Protein AF-A0A6A5FCB7-F1 (afdb_monomer)

Nearest PDB structures (foldseek):
  6nkn-assembly1_Q  TM=9.509E-01  e=7.407E-11  Bos taurus
  7xma-assembly2_Q  TM=9.478E-01  e=3.604E-10  Bos taurus
  7xmb-assembly2_Q  TM=9.501E-01  e=4.135E-10  Bos taurus
  8h8r-assembly1_Q  TM=9.498E-01  e=5.833E-10  Bos taurus
  8h8s-assembly1_Q  TM=9.496E-01  e=9.441E-10  Bos taurus

Secondary structure (DSSP, 8-state):
-------------TT----PPP-PPPP-------------PPP-----------------------------------------GGGSPPP---SS-SS-SS-S--S--HHHHHHHHHHTS-GGGS-HHHHHHHHHHH-SS-HHHHHPPPSHHHHHHHHHHHHHHHHHHHHHHHHHH-

Organism: Perca fluviatilis (NCBI:txid8168)

Sequence (178 aa):
MPSNTMITGGAVNQNGNIVKRDFTACNVDLRISGHSHTSFQTIGGREQGRDSRMLATRALRLVGKRAISTSVCVRGGHGVAKVEDYTLPAYFDRRENPLPDISYVQNLSPEQASLKEKEKGSWAALSDEEKIALYRISFKQSFAEMTQGSSEWKSVVGGMFFLIGFTGLVVLWQRKYV

Radius of gyration: 36.28 Å; Cα contacts (8 Å, |Δi|>4): 42; chains: 1; bounding box: 82×53×104 Å

InterPro domains:
  IPR004203 Cytochrome c oxidase subunit IV family [PF02936] (84-178)
  IPR004203 Cytochrome c oxidase subunit IV family [PTHR10707] (47-178)
  IPR004203 Cytochrome c oxidase subunit IV family [cd00922] (79-178)
  IPR013288 Cytochrome c oxidase subunit IV [PR01873] (92-105)
  IPR013288 Cytochrome c oxidase subunit IV [PR01873] (136-154)
  IPR036639 Cytochrome c oxidase subunit IV superfamily [G3DSA:1.10.442.10] (77-178)
  IPR036639 Cytochrome c oxidase subunit IV superfamily [SSF81406] (80-178)

Structure (mmCIF, N/CA/C/O backbone):
data_AF-A0A6A5FCB7-F1
#
_entry.id   AF-A0A6A5FCB7-F1
#
loop_
_atom_site.group_PDB
_atom_site.id
_atom_site.type_symbol
_atom_site.label_atom_id
_atom_site.label_alt_id
_atom_site.label_comp_id
_atom_site.label_asym_id
_atom_site.label_entity_id
_atom_site.label_seq_id
_atom_site.pdbx_PDB_ins_code
_atom_site.Cartn_x
_atom_site.Cartn_y
_atom_site.Cartn_z
_atom_site.occupancy
_atom_site.B_iso_or_equiv
_atom_site.auth_seq_id
_atom_site.auth_comp_id
_atom_site.auth_asym_id
_atom_site.auth_atom_id
_atom_site.pdbx_PDB_model_num
ATOM 1 N N . MET A 1 1 ? -43.514 -29.518 16.515 1.00 37.44 1 MET A N 1
ATOM 2 C CA . MET A 1 1 ? -42.352 -30.025 15.750 1.00 37.44 1 MET A CA 1
ATOM 3 C C . MET A 1 1 ? -42.844 -30.539 14.406 1.00 37.44 1 MET A C 1
ATOM 5 O O . MET A 1 1 ? -43.885 -31.186 14.442 1.00 37.44 1 MET A O 1
ATOM 9 N N . PRO A 1 2 ? -42.096 -30.412 13.293 1.00 58.16 2 PRO A N 1
ATOM 10 C CA . PRO A 1 2 ? -41.219 -29.334 12.782 1.00 58.16 2 PRO A CA 1
ATOM 11 C C . PRO A 1 2 ? -41.863 -28.724 11.484 1.00 58.16 2 PRO A C 1
ATOM 13 O O . PRO A 1 2 ? -43.005 -29.056 11.198 1.00 58.16 2 PRO A O 1
ATOM 16 N N . SER A 1 3 ? -41.354 -27.772 10.688 1.00 37.84 3 SER A N 1
ATOM 17 C CA . SER A 1 3 ? -39.999 -27.426 10.238 1.00 37.84 3 SER A CA 1
ATOM 18 C C . SER A 1 3 ? -39.903 -25.950 9.816 1.00 37.84 3 SER A C 1
ATOM 20 O O . SER A 1 3 ? -40.828 -25.398 9.226 1.00 37.84 3 SER A O 1
ATOM 22 N N . ASN A 1 4 ? -38.740 -25.347 10.073 1.00 46.03 4 ASN A N 1
ATOM 23 C CA . ASN A 1 4 ? -38.313 -24.042 9.564 1.00 46.03 4 ASN A CA 1
ATOM 24 C C . ASN A 1 4 ? -37.938 -24.108 8.075 1.00 46.03 4 ASN A C 1
ATOM 26 O O . ASN A 1 4 ? -37.316 -25.077 7.638 1.00 46.03 4 ASN A O 1
ATOM 30 N N . THR A 1 5 ? -38.150 -23.017 7.336 1.00 47.88 5 THR A N 1
ATOM 31 C CA . THR A 1 5 ? -37.249 -22.636 6.237 1.00 47.88 5 THR A CA 1
ATOM 32 C C . THR A 1 5 ? -37.115 -21.114 6.177 1.00 47.88 5 THR A C 1
ATOM 34 O O . THR A 1 5 ? -38.072 -20.377 5.971 1.00 47.88 5 THR A O 1
ATOM 37 N N . MET A 1 6 ? -35.887 -20.682 6.439 1.00 40.78 6 MET A N 1
ATOM 38 C CA . MET A 1 6 ? -35.311 -19.348 6.309 1.00 40.78 6 MET A CA 1
ATOM 39 C C . MET A 1 6 ? -35.177 -18.992 4.824 1.00 40.78 6 MET A C 1
ATOM 41 O O . MET A 1 6 ? -34.566 -19.793 4.131 1.00 40.78 6 MET A O 1
ATOM 45 N N . ILE A 1 7 ? -35.640 -17.815 4.369 1.00 45.12 7 ILE A N 1
ATOM 46 C CA . ILE A 1 7 ? -34.949 -17.003 3.344 1.00 45.12 7 ILE A CA 1
ATOM 47 C C . ILE A 1 7 ? -35.113 -15.509 3.664 1.00 45.12 7 ILE A C 1
ATOM 49 O O . ILE A 1 7 ? -36.195 -14.993 3.929 1.00 45.12 7 ILE A O 1
ATOM 53 N N . THR A 1 8 ? -33.947 -14.880 3.676 1.00 45.03 8 THR A N 1
ATOM 54 C CA . THR A 1 8 ? -33.548 -13.503 3.938 1.00 45.03 8 THR A CA 1
ATOM 55 C C . THR A 1 8 ? -34.187 -12.473 3.008 1.00 45.03 8 THR A C 1
ATOM 57 O O . THR A 1 8 ? -34.394 -12.702 1.819 1.00 45.03 8 THR A O 1
ATOM 60 N N . GLY A 1 9 ? -34.466 -11.301 3.581 1.00 43.44 9 GLY A N 1
ATOM 61 C CA . GLY A 1 9 ? -35.078 -10.169 2.902 1.00 43.44 9 GLY A CA 1
ATOM 62 C C . GLY A 1 9 ? -34.147 -9.427 1.942 1.00 43.44 9 GLY A C 1
ATOM 63 O O . GLY A 1 9 ? -32.980 -9.172 2.234 1.00 43.44 9 GLY A O 1
ATOM 64 N N . GLY A 1 10 ? -34.735 -8.995 0.831 1.00 40.06 10 GLY A N 1
ATOM 65 C CA . GLY A 1 10 ? -34.292 -7.868 0.022 1.00 40.06 10 GLY A CA 1
ATOM 66 C C . GLY A 1 10 ? -35.538 -7.110 -0.431 1.00 40.06 10 GLY A C 1
ATOM 67 O O . GLY A 1 10 ? -36.398 -7.682 -1.096 1.00 40.06 10 GLY A O 1
ATOM 68 N N . ALA A 1 11 ? -35.680 -5.846 -0.029 1.00 42.06 11 ALA A N 1
ATOM 69 C CA . ALA A 1 11 ? -36.780 -5.001 -0.482 1.00 42.06 11 ALA A CA 1
ATOM 70 C C . ALA A 1 11 ? -36.547 -4.615 -1.954 1.00 42.06 11 ALA A C 1
ATOM 72 O O . ALA A 1 11 ? -35.667 -3.813 -2.264 1.00 42.06 11 ALA A O 1
ATOM 73 N N . VAL A 1 12 ? -37.326 -5.216 -2.853 1.00 47.81 12 VAL A N 1
ATOM 74 C CA . VAL A 1 12 ? -37.389 -4.902 -4.287 1.00 47.81 12 VAL A CA 1
ATOM 75 C C . VAL A 1 12 ? -38.569 -3.957 -4.527 1.00 47.81 12 VAL A C 1
ATOM 77 O O . VAL A 1 12 ? -39.681 -4.223 -4.079 1.00 47.81 12 VAL A O 1
ATOM 80 N N . ASN A 1 13 ? -38.338 -2.844 -5.229 1.00 55.78 13 ASN A N 1
ATOM 81 C CA . ASN A 1 13 ? -39.415 -1.983 -5.733 1.00 55.78 13 ASN A CA 1
ATOM 82 C C . ASN A 1 13 ? -40.050 -2.633 -6.985 1.00 55.78 13 ASN A C 1
ATOM 84 O O . ASN A 1 13 ? -39.357 -3.298 -7.753 1.00 55.78 13 ASN A O 1
ATOM 88 N N . GLN A 1 14 ? -41.349 -2.408 -7.205 1.00 52.41 14 GLN A N 1
ATOM 89 C CA . GLN A 1 14 ? -42.256 -3.066 -8.161 1.00 52.41 14 GLN A CA 1
ATOM 90 C C . GLN A 1 14 ? -41.843 -3.011 -9.650 1.00 52.41 14 GLN A C 1
ATOM 92 O O . GLN A 1 14 ? -42.499 -3.632 -10.475 1.00 52.41 14 GLN A O 1
ATOM 97 N N . ASN A 1 15 ? -40.741 -2.338 -9.998 1.00 53.59 15 ASN A N 1
ATOM 98 C CA . ASN A 1 15 ? -40.199 -2.255 -11.361 1.00 53.59 15 ASN A CA 1
ATOM 99 C C . ASN A 1 15 ? -38.813 -2.920 -11.527 1.00 53.59 15 ASN A C 1
ATOM 101 O O . ASN A 1 15 ? -38.123 -2.655 -12.506 1.00 53.59 15 ASN A O 1
ATOM 105 N N . GLY A 1 16 ? -38.372 -3.761 -10.583 1.00 53.91 16 GLY A N 1
ATOM 106 C CA . GLY A 1 16 ? -37.234 -4.676 -10.783 1.00 53.91 16 GLY A CA 1
ATOM 107 C C . GLY A 1 16 ? -35.829 -4.056 -10.846 1.00 53.91 16 GLY A C 1
ATOM 108 O O . GLY A 1 16 ? -34.874 -4.770 -11.138 1.00 53.91 16 GLY A O 1
ATOM 109 N N . ASN A 1 17 ? -35.662 -2.766 -10.538 1.00 40.41 17 ASN A N 1
ATOM 110 C CA . ASN A 1 17 ? -34.359 -2.094 -10.608 1.00 40.41 17 ASN A CA 1
ATOM 111 C C . ASN A 1 17 ? -33.683 -1.962 -9.233 1.00 40.41 17 ASN A C 1
ATOM 113 O O . ASN A 1 17 ? -34.279 -1.481 -8.267 1.00 40.41 17 ASN A O 1
ATOM 117 N N . ILE A 1 18 ? -32.409 -2.364 -9.168 1.00 49.03 18 ILE A N 1
ATOM 118 C CA . ILE A 1 18 ? -31.540 -2.270 -7.988 1.00 49.03 18 ILE A CA 1
ATOM 119 C C . ILE A 1 18 ? -31.089 -0.815 -7.810 1.00 49.03 18 ILE A C 1
ATOM 121 O O . ILE A 1 18 ? -30.401 -0.257 -8.664 1.00 49.03 18 ILE A O 1
ATOM 125 N N . VAL A 1 19 ? -31.447 -0.201 -6.682 1.00 45.38 19 VAL A N 1
ATOM 126 C CA . VAL A 1 19 ? -31.020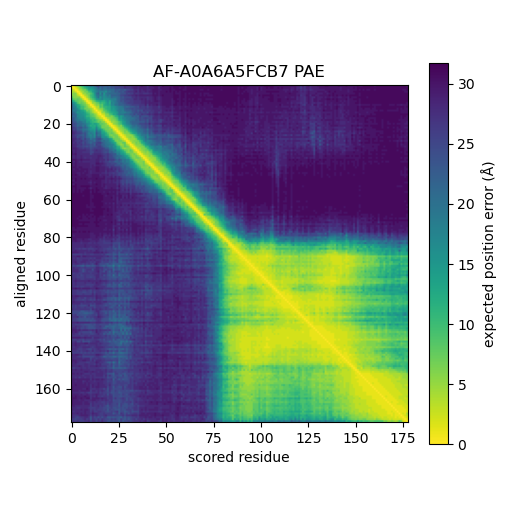 1.159 -6.325 1.00 45.38 19 VAL A CA 1
ATOM 127 C C . VAL A 1 19 ? -29.586 1.107 -5.780 1.00 45.38 19 VAL A C 1
ATOM 129 O O . VAL A 1 19 ? -29.368 0.774 -4.615 1.00 45.38 19 VAL A O 1
ATOM 132 N N . LYS A 1 20 ? -28.595 1.427 -6.622 1.00 39.41 20 LYS A N 1
ATOM 133 C CA . LYS A 1 20 ? -27.223 1.741 -6.185 1.00 39.41 20 LYS A CA 1
ATOM 134 C C . LYS A 1 20 ? -27.243 3.094 -5.470 1.00 39.41 20 LYS A C 1
ATOM 136 O O . LYS A 1 20 ? -27.665 4.083 -6.058 1.00 39.41 20 LYS A O 1
ATOM 141 N N . ARG A 1 21 ? -26.803 3.141 -4.210 1.00 42.91 21 ARG A N 1
ATOM 142 C CA . ARG A 1 21 ? -26.522 4.404 -3.513 1.00 42.91 21 ARG A CA 1
ATOM 143 C C . ARG A 1 21 ? -25.061 4.769 -3.750 1.00 42.91 21 ARG A C 1
ATOM 145 O O . ARG A 1 21 ? -24.178 4.009 -3.357 1.00 42.91 21 ARG A O 1
ATOM 152 N N . ASP A 1 22 ? -24.835 5.908 -4.393 1.00 36.50 22 ASP A N 1
ATOM 153 C CA . ASP A 1 22 ? -23.526 6.543 -4.508 1.00 36.50 22 ASP A CA 1
ATOM 154 C C . ASP A 1 22 ? -23.078 7.061 -3.136 1.00 36.50 22 ASP A C 1
ATOM 156 O O . ASP A 1 22 ? -23.784 7.832 -2.485 1.00 36.50 22 ASP A O 1
ATOM 160 N N . PHE A 1 23 ? -21.907 6.610 -2.685 1.00 36.94 23 PHE A N 1
ATOM 161 C CA . PHE A 1 23 ? -21.266 7.072 -1.457 1.00 36.94 23 PHE A CA 1
ATOM 162 C C . PHE A 1 23 ? -20.105 7.989 -1.848 1.00 36.94 23 PHE A C 1
ATOM 164 O O . PHE A 1 23 ? -19.011 7.539 -2.189 1.00 36.94 23 PHE A O 1
ATOM 171 N N . THR A 1 24 ? -20.384 9.290 -1.873 1.00 37.19 24 THR A N 1
ATOM 172 C CA . THR A 1 24 ? -19.405 10.352 -2.112 1.00 37.19 24 THR A CA 1
ATOM 173 C C . THR A 1 24 ? -18.385 10.391 -0.974 1.00 37.19 24 THR A C 1
ATOM 175 O O . THR A 1 24 ? -18.741 10.436 0.201 1.00 37.19 24 THR A O 1
ATOM 178 N N . ALA A 1 25 ? -17.107 10.361 -1.346 1.00 36.62 25 ALA A N 1
ATOM 179 C CA . ALA A 1 25 ? -15.951 10.347 -0.464 1.00 36.62 25 ALA A CA 1
ATOM 180 C C . ALA A 1 25 ? -15.756 11.673 0.296 1.00 36.62 25 ALA A C 1
ATOM 182 O O . ALA A 1 25 ? -15.691 12.736 -0.320 1.00 36.62 25 ALA A O 1
ATOM 183 N N . CYS A 1 26 ? -15.549 11.599 1.614 1.00 33.31 26 CYS A N 1
ATOM 184 C CA . CYS A 1 26 ? -14.901 12.659 2.389 1.00 33.31 26 CYS A CA 1
ATOM 185 C C . CYS A 1 26 ? -13.433 12.280 2.613 1.00 33.31 26 CYS A C 1
ATOM 187 O O . CYS A 1 26 ? -13.116 11.268 3.234 1.00 33.31 26 CYS A O 1
ATOM 189 N N . ASN A 1 27 ? -12.550 13.100 2.053 1.00 37.16 27 ASN A N 1
ATOM 190 C CA . ASN A 1 27 ? -11.101 13.016 2.149 1.00 37.16 27 ASN A CA 1
ATOM 191 C C . ASN A 1 27 ? -10.664 13.941 3.295 1.00 37.16 27 ASN A C 1
ATOM 193 O O . ASN A 1 27 ? -10.953 15.136 3.235 1.00 37.16 27 ASN A O 1
ATOM 197 N N . VAL A 1 28 ? -10.023 13.410 4.340 1.00 42.69 28 VAL A N 1
ATOM 198 C CA . VAL A 1 28 ? -9.403 14.226 5.395 1.00 42.69 28 VAL A CA 1
ATOM 199 C C . VAL A 1 28 ? -8.006 13.687 5.683 1.00 42.69 28 VAL A C 1
ATOM 201 O O . VAL A 1 28 ? -7.819 12.638 6.296 1.00 42.69 28 VAL A O 1
ATOM 204 N N . ASP A 1 29 ? -7.044 14.445 5.174 1.00 36.22 29 ASP A N 1
ATOM 205 C CA . ASP A 1 29 ? -5.611 14.412 5.433 1.00 36.22 29 ASP A CA 1
ATOM 206 C C . ASP A 1 29 ? -5.351 14.921 6.862 1.00 36.22 29 ASP A C 1
ATOM 208 O O . ASP A 1 29 ? -5.805 16.019 7.194 1.00 36.22 29 ASP A O 1
ATOM 212 N N . LEU A 1 30 ? -4.645 14.169 7.721 1.00 36.75 30 LEU A N 1
ATOM 213 C CA . LEU A 1 30 ? -3.980 14.799 8.868 1.00 36.75 30 LEU A CA 1
ATOM 214 C C . LEU A 1 30 ? -2.761 14.032 9.404 1.00 36.75 30 LEU A C 1
ATOM 216 O O . LEU A 1 30 ? -2.803 12.871 9.803 1.00 36.75 30 LEU A O 1
ATOM 220 N N . ARG A 1 31 ? -1.670 14.791 9.428 1.00 39.75 31 ARG A N 1
ATOM 221 C CA . ARG A 1 31 ? -0.279 14.518 9.788 1.00 39.75 31 ARG A CA 1
ATOM 222 C C . ARG A 1 31 ? 0.021 15.069 11.185 1.00 39.75 31 ARG A C 1
ATOM 224 O O . ARG A 1 31 ? -0.000 16.283 11.311 1.00 39.75 31 ARG A O 1
ATOM 231 N N . ILE A 1 32 ? 0.394 14.248 12.176 1.00 35.62 32 ILE A N 1
ATOM 232 C CA . ILE A 1 32 ? 1.001 14.655 13.478 1.00 35.62 32 ILE A CA 1
ATOM 233 C C . ILE A 1 32 ? 1.790 13.423 13.996 1.00 35.62 32 ILE A C 1
ATOM 235 O O . ILE A 1 32 ? 1.214 12.345 14.020 1.00 35.62 32 ILE A O 1
ATOM 239 N N . SER A 1 33 ? 3.102 13.350 14.285 1.00 30.89 33 SER A N 1
ATOM 240 C CA . SER A 1 33 ? 4.155 14.194 14.894 1.00 30.89 33 SER A CA 1
ATOM 241 C C . SER A 1 33 ? 4.014 14.482 16.396 1.00 30.89 33 SER A C 1
ATOM 243 O O . SER A 1 33 ? 3.427 15.489 16.764 1.00 30.89 33 SER A O 1
ATOM 245 N N . GLY A 1 34 ? 4.704 13.701 17.244 1.00 33.19 34 GLY A N 1
ATOM 246 C CA . GLY A 1 34 ? 5.353 14.265 18.438 1.00 33.19 34 GLY A CA 1
ATOM 247 C C . GLY A 1 34 ? 5.126 13.595 19.803 1.00 33.19 34 GLY A C 1
ATOM 248 O O . GLY A 1 34 ? 4.075 13.736 20.405 1.00 33.19 34 GLY A O 1
ATOM 249 N N . HIS A 1 35 ? 6.231 13.039 20.312 1.00 32.47 35 HIS A N 1
ATOM 250 C CA . HIS A 1 35 ? 6.826 13.258 21.642 1.00 32.47 35 HIS A CA 1
ATOM 251 C C . HIS A 1 35 ? 6.315 12.555 22.920 1.00 32.47 35 HIS A C 1
ATOM 253 O O . HIS A 1 35 ? 5.220 12.765 23.427 1.00 32.47 35 HIS A O 1
ATOM 259 N N . SER A 1 36 ? 7.261 11.809 23.500 1.00 33.34 36 SER A N 1
ATOM 260 C CA . SER A 1 36 ? 7.293 11.150 24.808 1.00 33.34 36 SER A CA 1
ATOM 261 C C . SER A 1 36 ? 7.662 12.103 25.958 1.00 33.34 36 SER A C 1
ATOM 263 O O . SER A 1 36 ? 8.451 13.022 25.732 1.00 33.34 36 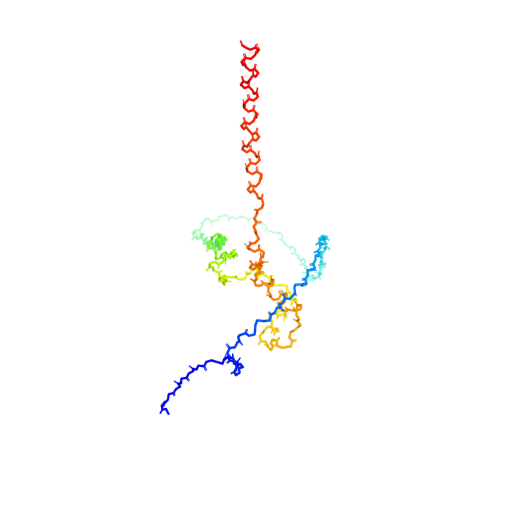SER A O 1
ATOM 265 N N . HIS A 1 37 ? 7.183 11.818 27.183 1.00 31.41 37 HIS A N 1
ATOM 266 C CA . HIS A 1 37 ? 7.953 11.546 28.426 1.00 31.41 37 HIS A CA 1
ATOM 267 C C . HIS A 1 37 ? 7.084 11.699 29.698 1.00 31.41 37 HIS A C 1
ATOM 269 O O . HIS A 1 37 ? 6.395 12.699 29.858 1.00 31.41 37 HIS A O 1
ATOM 275 N N . THR A 1 38 ? 7.205 10.746 30.637 1.00 31.27 38 THR A N 1
ATOM 276 C CA . THR A 1 38 ? 7.514 10.910 32.087 1.00 31.27 38 THR A CA 1
ATOM 277 C C . THR A 1 38 ? 6.816 9.879 32.987 1.00 31.27 38 THR A C 1
ATOM 279 O O . THR A 1 38 ? 5.608 9.678 32.945 1.00 31.27 38 THR A O 1
ATOM 282 N N . SER A 1 39 ? 7.632 9.214 33.812 1.00 32.34 39 SER A N 1
ATOM 283 C CA . SER A 1 39 ? 7.279 8.145 34.747 1.00 32.34 39 SER A CA 1
ATOM 284 C C . SER A 1 39 ? 7.459 8.621 36.190 1.00 32.34 39 SER A C 1
ATOM 286 O O . SER A 1 39 ? 8.561 8.974 36.591 1.00 32.34 39 SER A O 1
ATOM 288 N N . PHE A 1 40 ? 6.344 8.621 36.917 1.00 32.41 40 PHE A N 1
ATOM 289 C CA . PHE A 1 40 ? 6.070 7.915 38.177 1.00 32.41 40 PHE A CA 1
ATOM 290 C C . PHE A 1 40 ? 7.050 7.985 39.372 1.00 32.41 40 PHE A C 1
ATOM 292 O O . PHE A 1 40 ? 8.215 7.604 39.294 1.00 32.41 40 PHE A O 1
ATOM 299 N N . GLN A 1 41 ? 6.487 8.397 40.517 1.00 31.98 41 GLN A N 1
ATOM 300 C CA . GLN A 1 41 ? 7.103 8.504 41.842 1.00 31.98 41 GLN A CA 1
ATOM 301 C C . GLN A 1 41 ? 7.012 7.202 42.661 1.00 31.98 41 GLN A C 1
ATOM 303 O O . GLN A 1 41 ? 6.073 6.420 42.515 1.00 31.98 41 GLN A O 1
ATOM 308 N N . THR A 1 42 ? 7.960 7.038 43.589 1.00 32.06 42 THR A N 1
ATOM 309 C CA . THR A 1 42 ? 8.073 5.948 44.573 1.00 32.06 42 THR A CA 1
ATOM 310 C C . THR A 1 42 ? 7.616 6.428 45.958 1.00 32.06 42 THR A C 1
ATOM 312 O O . THR A 1 42 ? 8.047 7.486 46.410 1.00 32.06 42 THR A O 1
ATOM 315 N N . ILE A 1 43 ? 6.793 5.634 46.654 1.00 37.81 43 ILE A N 1
ATOM 316 C CA . ILE A 1 43 ? 6.404 5.813 48.068 1.00 37.81 43 ILE A CA 1
ATOM 317 C C . ILE A 1 43 ? 7.208 4.842 48.950 1.00 37.81 43 ILE A C 1
ATOM 319 O O . ILE A 1 43 ? 7.440 3.701 48.558 1.00 37.81 43 ILE A O 1
ATOM 323 N N . GLY A 1 44 ? 7.644 5.306 50.128 1.00 34.00 44 GLY A N 1
ATOM 324 C CA . GLY A 1 44 ? 8.485 4.567 51.078 1.00 34.00 44 GLY A CA 1
ATOM 325 C C . GLY A 1 44 ? 7.843 4.185 52.423 1.00 34.00 44 GLY A C 1
ATOM 326 O O . GLY A 1 44 ? 6.648 4.366 52.631 1.00 34.00 44 GLY A O 1
ATOM 327 N N . GLY A 1 45 ? 8.718 3.728 53.340 1.00 32.44 45 GLY A N 1
ATOM 328 C CA . GLY A 1 45 ? 8.533 3.554 54.802 1.00 32.44 45 GLY A CA 1
ATOM 329 C C . GLY A 1 45 ? 8.115 2.139 55.248 1.00 32.44 45 GLY A C 1
ATOM 330 O O . GLY A 1 45 ? 7.312 1.521 54.569 1.00 32.44 45 GLY A O 1
ATOM 331 N N . ARG A 1 46 ? 8.559 1.540 56.371 1.00 35.72 46 ARG A N 1
ATOM 332 C CA . ARG A 1 46 ? 9.434 1.924 57.505 1.00 35.72 46 ARG A CA 1
ATOM 333 C C . ARG A 1 46 ? 9.788 0.669 58.353 1.00 35.72 46 ARG A C 1
ATOM 335 O O . ARG A 1 46 ? 8.969 -0.232 58.452 1.00 35.72 46 ARG A O 1
ATOM 342 N N . GLU A 1 47 ? 10.968 0.732 58.985 1.00 41.25 47 GLU A N 1
ATOM 343 C CA . GLU A 1 47 ? 11.425 0.268 60.327 1.00 41.25 47 GLU A CA 1
ATOM 344 C C . GLU A 1 47 ? 11.145 -1.142 60.900 1.00 41.25 47 GLU A C 1
ATOM 346 O O . GLU A 1 47 ? 10.006 -1.579 60.963 1.00 41.25 47 GLU A O 1
ATOM 351 N N . GLN A 1 48 ? 12.169 -1.784 61.507 1.00 34.72 48 GLN A N 1
ATOM 352 C CA . GLN A 1 48 ? 12.465 -1.729 62.964 1.00 34.72 48 GLN A CA 1
ATOM 353 C C . GLN A 1 48 ? 13.673 -2.632 63.341 1.00 34.72 48 GLN A C 1
ATOM 355 O O . GLN A 1 48 ? 13.810 -3.734 62.819 1.00 34.72 48 GLN A O 1
ATOM 360 N N . GLY A 1 49 ? 14.561 -2.177 64.238 1.00 37.34 49 GLY A N 1
ATOM 361 C CA . GLY A 1 49 ? 15.755 -2.916 64.700 1.00 37.34 49 GLY A CA 1
ATOM 362 C C . GLY A 1 49 ? 15.860 -3.064 66.224 1.00 37.34 49 GLY A C 1
ATOM 363 O O . GLY A 1 49 ? 15.107 -2.398 66.930 1.00 37.34 49 GLY A O 1
ATOM 364 N N . ARG A 1 50 ? 16.808 -3.890 66.723 1.00 41.94 50 ARG A N 1
ATOM 365 C CA . ARG A 1 50 ? 17.612 -3.678 67.960 1.00 41.94 50 ARG A CA 1
ATOM 366 C C . ARG A 1 50 ? 18.682 -4.770 68.195 1.00 41.94 50 ARG A C 1
ATOM 368 O O . ARG A 1 50 ? 18.440 -5.946 67.959 1.00 41.94 50 ARG A O 1
ATOM 375 N N . ASP A 1 51 ? 19.825 -4.312 68.707 1.00 42.12 51 ASP A N 1
ATOM 376 C CA . ASP A 1 51 ? 21.076 -4.972 69.128 1.00 42.12 51 ASP A CA 1
ATOM 377 C C . ASP A 1 51 ? 20.995 -6.155 70.117 1.00 42.12 51 ASP A C 1
ATOM 379 O O . ASP A 1 51 ? 20.211 -6.113 71.065 1.00 42.12 51 ASP A O 1
ATOM 383 N N . SER A 1 52 ? 21.974 -7.080 70.060 1.00 40.84 52 SER A N 1
ATOM 384 C CA . SER A 1 52 ? 23.079 -7.171 71.055 1.00 40.84 52 SER A CA 1
ATOM 385 C C . SER A 1 52 ? 23.998 -8.397 70.872 1.00 40.84 52 SER A C 1
ATOM 387 O O . SER A 1 52 ? 23.621 -9.437 70.347 1.00 40.84 52 SER A O 1
ATOM 389 N N . ARG A 1 53 ? 25.248 -8.211 71.310 1.00 46.38 53 ARG A N 1
ATOM 390 C CA . ARG A 1 53 ? 26.493 -8.967 71.068 1.00 46.38 53 ARG A CA 1
ATOM 391 C C . ARG A 1 53 ? 26.622 -10.262 71.889 1.00 46.38 53 ARG A C 1
ATOM 393 O O . ARG A 1 53 ? 26.252 -10.240 73.052 1.00 46.38 53 ARG A O 1
ATOM 400 N N . MET A 1 54 ? 27.344 -11.272 71.380 1.00 40.62 54 MET A N 1
ATOM 401 C CA . MET A 1 54 ? 28.307 -12.079 72.164 1.00 40.62 54 MET A CA 1
ATOM 402 C C . MET A 1 54 ? 29.363 -12.747 71.259 1.00 40.62 54 MET A C 1
ATOM 404 O O . MET A 1 54 ? 29.042 -13.417 70.282 1.00 40.62 54 MET A O 1
ATOM 408 N N . LEU A 1 55 ? 30.635 -12.553 71.617 1.00 50.81 55 LEU A N 1
ATOM 409 C CA . LEU A 1 55 ? 31.819 -13.257 71.116 1.00 50.81 55 LEU A CA 1
ATOM 410 C C . LEU A 1 55 ? 32.110 -14.444 72.047 1.00 50.81 55 LEU A C 1
ATOM 412 O O . LEU A 1 55 ? 32.256 -14.212 73.243 1.00 50.81 55 LEU A O 1
ATOM 416 N N . ALA A 1 56 ? 32.280 -15.665 71.525 1.00 42.00 56 ALA A N 1
ATOM 417 C CA . ALA A 1 56 ? 33.009 -16.736 72.221 1.00 42.00 56 ALA A CA 1
ATOM 418 C C . ALA A 1 56 ? 33.444 -17.886 71.279 1.00 42.00 56 ALA A C 1
ATOM 420 O O . ALA A 1 56 ? 32.638 -18.672 70.800 1.00 42.00 56 ALA A O 1
ATOM 421 N N . THR A 1 57 ? 34.760 -17.961 71.069 1.00 48.53 57 THR A N 1
ATOM 422 C CA . THR A 1 57 ? 35.621 -19.146 71.275 1.00 48.53 57 THR A CA 1
ATOM 423 C C . THR A 1 57 ? 35.461 -20.426 70.425 1.00 48.53 57 THR A C 1
ATOM 425 O O . THR A 1 57 ? 34.651 -21.300 70.692 1.00 48.53 57 THR A O 1
ATOM 428 N N . ARG A 1 58 ? 36.413 -20.560 69.484 1.00 51.88 58 ARG A N 1
ATOM 429 C CA . ARG A 1 58 ? 37.267 -21.724 69.123 1.00 51.88 58 ARG A CA 1
ATOM 430 C C . ARG A 1 58 ? 36.673 -23.153 69.050 1.00 51.88 58 ARG A C 1
ATOM 432 O O . ARG A 1 58 ? 36.519 -23.838 70.047 1.00 51.88 58 ARG A O 1
ATOM 439 N N . ALA A 1 59 ? 36.565 -23.615 67.800 1.00 49.31 59 ALA A N 1
ATOM 440 C CA . ALA A 1 59 ? 37.068 -24.868 67.205 1.00 49.31 59 ALA A CA 1
ATOM 441 C C . ALA A 1 59 ? 37.256 -26.143 68.063 1.00 49.31 59 ALA A C 1
ATOM 443 O O . ALA A 1 59 ? 38.185 -26.224 68.859 1.00 49.31 59 ALA A O 1
ATOM 444 N N . LEU A 1 60 ? 36.589 -27.229 67.649 1.00 48.56 60 LEU A N 1
ATOM 445 C CA . LEU A 1 60 ? 37.279 -28.474 67.283 1.00 48.56 60 LEU A CA 1
ATOM 446 C C . LEU A 1 60 ? 36.458 -29.251 66.245 1.00 48.56 60 LEU A C 1
ATOM 448 O O . LEU A 1 60 ? 35.250 -29.429 66.368 1.00 48.56 60 LEU A O 1
ATOM 452 N N . ARG A 1 61 ? 37.146 -29.687 65.191 1.00 53.12 61 ARG A N 1
ATOM 453 C CA . ARG A 1 61 ? 36.615 -30.519 64.117 1.00 53.12 61 ARG A CA 1
ATOM 454 C C . ARG A 1 61 ? 36.361 -31.938 64.608 1.00 53.12 61 ARG A C 1
ATOM 456 O O . ARG A 1 61 ? 37.288 -32.559 65.111 1.00 53.12 61 ARG A O 1
ATOM 463 N N . LEU A 1 62 ? 35.193 -32.491 64.290 1.00 47.53 62 LEU A N 1
ATOM 464 C CA . LEU A 1 62 ? 35.042 -33.925 64.060 1.00 47.53 62 LEU A CA 1
ATOM 465 C C . LEU A 1 62 ? 34.224 -34.157 62.790 1.00 47.53 62 LEU A C 1
ATOM 467 O O . LEU A 1 62 ? 33.050 -33.820 62.675 1.00 47.53 62 LEU A O 1
ATOM 471 N N . VAL A 1 63 ? 34.939 -34.706 61.814 1.00 56.47 63 VAL A N 1
ATOM 472 C CA . VAL A 1 63 ? 34.443 -35.347 60.602 1.00 56.47 63 VAL A CA 1
ATOM 473 C C . VAL A 1 63 ? 33.315 -36.308 60.968 1.00 56.47 63 VAL A C 1
ATOM 475 O O . VAL A 1 63 ? 33.507 -37.208 61.781 1.00 56.47 63 VAL A O 1
ATOM 478 N N . GLY A 1 64 ? 32.148 -36.147 60.347 1.00 47.81 64 GLY A N 1
ATOM 479 C CA . GLY A 1 64 ? 31.011 -36.996 60.671 1.00 47.81 64 GLY A CA 1
ATOM 480 C C . GLY A 1 64 ? 29.868 -36.900 59.678 1.00 47.81 64 GLY A C 1
ATOM 481 O O . GLY A 1 64 ? 28.846 -36.312 59.984 1.00 47.81 64 GLY A O 1
ATOM 482 N N . LYS A 1 65 ? 30.029 -37.589 58.544 1.00 47.06 65 LYS A N 1
ATOM 483 C CA . LYS A 1 65 ? 28.936 -38.217 57.780 1.00 47.06 65 LYS A CA 1
ATOM 484 C C . LYS A 1 65 ? 28.019 -37.271 56.981 1.00 47.06 65 LYS A C 1
ATOM 486 O O . LYS A 1 65 ? 27.079 -36.677 57.480 1.00 47.06 65 LYS A O 1
ATOM 491 N N . ARG A 1 66 ? 28.283 -37.259 55.669 1.00 52.44 66 ARG A N 1
ATOM 492 C CA . ARG A 1 66 ? 27.305 -37.405 54.574 1.00 52.44 66 ARG A CA 1
ATOM 493 C C . ARG A 1 66 ? 25.854 -37.017 54.905 1.00 52.44 66 ARG A C 1
ATOM 495 O O . ARG A 1 66 ? 25.080 -37.854 55.345 1.00 52.44 66 ARG A O 1
ATOM 502 N N . ALA A 1 67 ? 25.487 -35.810 54.511 1.00 50.25 67 ALA A N 1
ATOM 503 C CA . ALA A 1 67 ? 24.369 -35.574 53.604 1.00 50.25 67 ALA A CA 1
ATOM 504 C C . ALA A 1 67 ? 24.506 -34.127 53.145 1.00 50.25 67 ALA A C 1
ATOM 506 O O . ALA A 1 67 ? 23.966 -33.208 53.755 1.00 50.25 67 ALA A O 1
ATOM 507 N N . ILE A 1 68 ? 25.271 -33.906 52.075 1.00 50.09 68 ILE A N 1
ATOM 508 C CA . ILE A 1 68 ? 25.056 -32.696 51.295 1.00 50.09 68 ILE A CA 1
ATOM 509 C C . ILE A 1 68 ? 23.681 -32.918 50.660 1.00 50.09 68 ILE A C 1
ATOM 511 O O . ILE A 1 68 ? 23.570 -33.504 49.588 1.00 50.09 68 ILE A O 1
ATOM 515 N N . SER A 1 69 ? 22.621 -32.543 51.380 1.00 47.16 69 SER A N 1
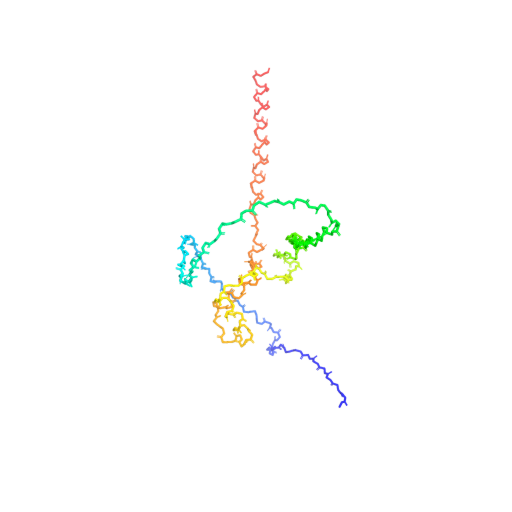ATOM 516 C CA . SER A 1 69 ? 21.310 -32.304 50.794 1.00 47.16 69 SER A CA 1
ATOM 517 C C . SER A 1 69 ? 21.457 -31.042 49.959 1.00 47.16 69 SER A C 1
ATOM 519 O O . SER A 1 69 ? 21.038 -29.948 50.328 1.00 47.16 69 SER A O 1
ATOM 521 N N . THR A 1 70 ? 22.132 -31.182 48.824 1.00 52.12 70 THR A N 1
ATOM 522 C CA . THR A 1 70 ? 21.919 -30.308 47.689 1.00 52.12 70 THR A CA 1
ATOM 523 C C . THR A 1 70 ? 20.545 -30.660 47.143 1.00 52.12 70 THR A C 1
ATOM 525 O O . THR A 1 70 ? 20.421 -31.203 46.049 1.00 52.12 70 THR A O 1
ATOM 528 N N . SER A 1 71 ? 19.486 -30.295 47.868 1.00 47.28 71 SER A N 1
ATOM 529 C CA . SER A 1 71 ? 18.302 -29.801 47.185 1.00 47.28 71 SER A CA 1
ATOM 530 C C . SER A 1 71 ? 18.714 -28.464 46.574 1.00 47.28 71 SER A C 1
ATOM 532 O O . SER A 1 71 ? 18.359 -27.384 47.047 1.00 47.28 71 SER A O 1
ATOM 534 N N . VAL A 1 72 ? 19.530 -28.534 45.521 1.00 45.62 72 VAL A N 1
ATOM 535 C CA . VAL A 1 72 ? 19.481 -27.519 44.491 1.00 45.62 72 VAL A CA 1
ATOM 536 C C . VAL A 1 72 ? 18.075 -27.697 43.955 1.00 45.62 72 VAL A C 1
ATOM 538 O O . VAL A 1 72 ? 17.809 -28.544 43.107 1.00 45.62 72 VAL A O 1
ATOM 541 N N . CYS A 1 73 ? 17.139 -26.939 44.525 1.00 49.94 73 CYS A N 1
ATOM 542 C CA . CYS A 1 73 ? 16.002 -26.494 43.764 1.00 49.94 73 CYS A CA 1
ATOM 543 C C . CYS A 1 73 ? 16.647 -25.807 42.571 1.00 49.94 73 CYS A C 1
ATOM 545 O O . CYS A 1 73 ? 17.016 -24.634 42.641 1.00 49.94 73 CYS A O 1
ATOM 547 N N . VAL A 1 74 ? 16.842 -26.557 41.48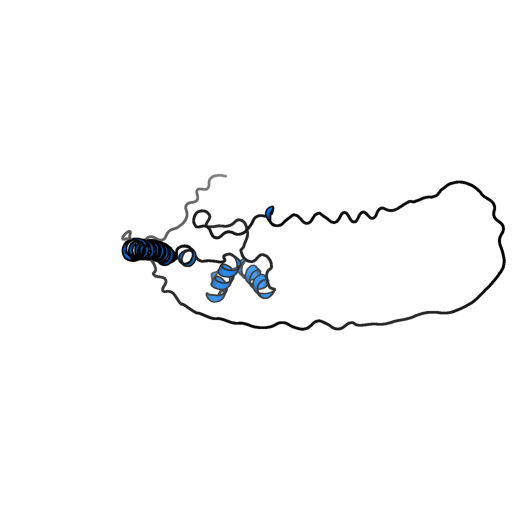7 1.00 51.00 74 VAL A N 1
ATOM 548 C CA . VAL A 1 74 ? 16.889 -25.963 40.173 1.00 51.00 74 VAL A CA 1
ATOM 549 C C . VAL A 1 74 ? 15.493 -25.367 40.082 1.00 51.00 74 VAL A C 1
ATOM 551 O O . VAL A 1 74 ? 14.549 -26.001 39.622 1.00 51.00 74 VAL A O 1
ATOM 554 N N . ARG A 1 75 ? 15.335 -24.136 40.592 1.00 51.72 75 ARG A N 1
ATOM 555 C CA . ARG A 1 75 ? 14.429 -23.165 40.005 1.00 51.72 75 ARG A CA 1
ATOM 556 C C . ARG A 1 75 ? 14.990 -22.989 38.608 1.00 51.72 75 ARG A C 1
ATOM 558 O O . ARG A 1 75 ? 15.678 -22.020 38.308 1.00 51.72 75 ARG A O 1
ATOM 565 N N . GLY A 1 76 ? 14.750 -24.003 37.783 1.00 46.09 76 GLY A N 1
ATOM 566 C CA . GLY A 1 76 ? 14.702 -23.866 36.363 1.00 46.09 76 GLY A CA 1
ATOM 567 C C . GLY A 1 76 ? 13.594 -22.861 36.208 1.00 46.09 76 GLY A C 1
ATOM 568 O O . GLY A 1 76 ? 12.417 -23.209 36.213 1.00 46.09 76 GLY A O 1
ATOM 569 N N . GLY A 1 77 ? 13.984 -21.591 36.138 1.00 50.06 77 GLY A N 1
ATOM 570 C CA . GLY A 1 77 ? 13.320 -20.690 35.235 1.00 50.06 77 GLY A CA 1
ATOM 571 C C . GLY A 1 77 ? 13.426 -21.374 33.885 1.00 50.06 77 GLY A C 1
ATOM 572 O O . GLY A 1 77 ? 14.349 -21.110 33.124 1.00 50.06 77 GLY A O 1
ATOM 573 N N . HIS A 1 78 ? 12.518 -22.320 33.632 1.00 53.16 78 HIS A N 1
ATOM 574 C CA . HIS A 1 78 ? 12.040 -22.609 32.304 1.00 53.16 78 HIS A CA 1
ATOM 575 C C . HIS A 1 78 ? 11.491 -21.260 31.864 1.00 53.16 78 HIS A C 1
ATOM 577 O O . HIS A 1 78 ? 10.335 -20.922 32.111 1.00 53.16 78 HIS A O 1
ATOM 583 N N . GLY A 1 79 ? 12.387 -20.419 31.341 1.00 56.66 79 GLY A N 1
ATOM 584 C CA . GLY A 1 79 ? 11.994 -19.315 30.507 1.00 56.66 79 GLY A CA 1
ATOM 585 C C . GLY A 1 79 ? 11.160 -19.984 29.443 1.00 56.66 79 GLY A C 1
ATOM 586 O O . GLY A 1 79 ? 11.688 -20.775 28.664 1.00 56.66 79 GLY A O 1
ATOM 587 N N . VAL A 1 80 ? 9.845 -19.781 29.521 1.00 58.31 80 VAL A N 1
ATOM 588 C CA . VAL A 1 80 ? 8.924 -20.104 28.442 1.00 58.31 80 VAL A CA 1
ATOM 589 C C . VAL A 1 80 ? 9.615 -19.577 27.198 1.00 58.31 80 VAL A C 1
ATOM 591 O O . VAL A 1 80 ? 9.864 -18.370 27.113 1.00 58.31 80 VAL A O 1
ATOM 594 N N . ALA A 1 81 ? 10.055 -20.490 26.328 1.00 64.94 81 ALA A N 1
ATOM 595 C CA . ALA A 1 81 ? 10.611 -20.113 25.045 1.00 64.94 81 ALA A CA 1
ATOM 596 C C . ALA A 1 81 ? 9.559 -19.193 24.437 1.00 64.94 81 ALA A C 1
ATOM 598 O O . ALA A 1 81 ? 8.396 -19.587 24.315 1.00 64.94 81 ALA A O 1
ATOM 599 N N . LYS A 1 82 ? 9.916 -17.920 24.245 1.00 68.62 82 LYS A N 1
ATOM 600 C CA . LYS A 1 82 ? 8.977 -16.976 23.659 1.00 68.62 82 LYS A CA 1
ATOM 601 C C . LYS A 1 82 ? 8.687 -17.539 22.281 1.00 68.62 82 LYS A C 1
ATOM 603 O O . LYS A 1 82 ? 9.616 -17.627 21.486 1.00 68.62 82 LYS A O 1
ATOM 608 N N . VAL A 1 83 ? 7.446 -17.976 22.072 1.00 73.38 83 VAL A N 1
ATOM 609 C CA . VAL A 1 83 ? 6.964 -18.395 20.759 1.00 73.38 83 VAL A CA 1
ATOM 610 C C . VAL A 1 83 ? 7.372 -17.299 19.797 1.00 73.38 83 VAL A C 1
ATOM 612 O O . VAL A 1 83 ? 7.056 -16.130 20.017 1.00 73.38 83 VAL A O 1
ATOM 615 N N . GLU A 1 84 ? 8.177 -17.662 18.814 1.00 79.38 84 GLU A N 1
ATOM 616 C CA . GLU A 1 84 ? 8.725 -16.685 17.909 1.00 79.38 84 GLU A CA 1
ATOM 617 C C . GLU A 1 84 ? 7.599 -16.151 17.025 1.00 79.38 84 GLU A C 1
ATOM 619 O O . GLU A 1 84 ? 6.818 -16.923 16.464 1.00 79.38 84 GLU A O 1
ATOM 624 N N . ASP A 1 85 ? 7.525 -14.829 16.878 1.00 76.69 85 ASP A N 1
ATOM 625 C CA . ASP A 1 85 ? 6.382 -14.149 16.257 1.00 76.69 85 ASP A CA 1
ATOM 626 C C . ASP A 1 85 ? 6.109 -14.593 14.807 1.00 76.69 85 ASP A C 1
ATOM 628 O O . ASP A 1 85 ? 4.992 -14.455 14.319 1.00 76.69 85 ASP A O 1
ATOM 632 N N . TYR A 1 86 ? 7.093 -15.184 14.117 1.00 77.19 86 TYR A N 1
ATOM 633 C CA . TYR A 1 86 ? 6.921 -15.737 12.766 1.00 77.19 86 TYR A CA 1
ATOM 634 C C . TYR A 1 86 ? 6.068 -17.015 12.720 1.00 77.19 86 TYR A C 1
ATOM 636 O O . TYR A 1 86 ? 5.617 -17.409 11.646 1.00 77.19 86 TYR A O 1
ATOM 644 N N . THR A 1 87 ? 5.883 -17.687 13.858 1.00 85.25 87 THR A N 1
ATOM 645 C CA . THR A 1 87 ? 5.017 -18.870 13.983 1.00 85.25 87 THR A CA 1
ATOM 646 C C . THR A 1 87 ? 3.570 -18.500 14.299 1.00 85.25 87 THR A C 1
ATOM 648 O O . THR A 1 87 ? 2.679 -19.342 14.175 1.00 85.25 87 THR A O 1
ATOM 651 N N . LEU A 1 88 ? 3.327 -17.248 14.702 1.00 85.50 88 LEU A N 1
ATOM 652 C CA . LEU A 1 88 ? 2.001 -16.743 15.024 1.00 85.50 88 LEU A CA 1
ATOM 653 C C . LEU A 1 88 ? 1.283 -16.256 13.753 1.00 85.50 88 LEU A C 1
ATOM 655 O O . LEU A 1 88 ? 1.933 -15.798 12.809 1.00 85.50 88 LEU A O 1
ATOM 659 N N . PRO A 1 89 ? -0.060 -16.327 13.709 1.00 86.12 89 PRO A N 1
ATOM 660 C CA . PRO A 1 89 ? -0.834 -15.773 12.605 1.00 86.12 89 PRO A CA 1
ATOM 661 C C . PRO A 1 89 ? -0.537 -14.280 12.439 1.00 86.12 89 PRO A C 1
ATOM 663 O O . PRO A 1 89 ? -0.693 -13.499 13.377 1.00 86.12 89 PRO A O 1
ATOM 666 N N . ALA A 1 90 ? -0.108 -13.886 11.243 1.00 87.50 90 ALA A N 1
ATOM 667 C CA . ALA A 1 90 ? 0.212 -12.504 10.920 1.00 87.50 90 ALA A CA 1
ATOM 668 C C . ALA A 1 90 ? -0.896 -11.862 10.079 1.00 87.50 90 ALA A C 1
ATOM 670 O O . ALA A 1 90 ? -1.561 -12.506 9.267 1.00 87.50 90 ALA A O 1
ATOM 671 N N . TYR A 1 91 ? -1.083 -10.563 10.289 1.00 91.44 91 TYR A N 1
ATOM 672 C CA . TYR A 1 91 ? -2.095 -9.775 9.608 1.00 91.44 91 TYR A CA 1
ATOM 673 C C . TYR A 1 91 ? -1.612 -9.438 8.197 1.00 91.44 91 TYR A C 1
ATOM 675 O O . TYR A 1 91 ? -0.525 -8.878 8.034 1.00 91.44 91 TYR A O 1
ATOM 683 N N . PHE A 1 92 ? -2.440 -9.709 7.187 1.00 90.00 92 PHE A N 1
ATOM 684 C CA . PHE A 1 92 ? -2.160 -9.334 5.804 1.00 90.00 92 PHE A CA 1
ATOM 685 C C . PHE A 1 92 ? -3.413 -8.789 5.120 1.00 90.00 92 PHE A C 1
ATOM 687 O O . PHE A 1 92 ? -4.423 -9.481 5.023 1.00 90.00 92 PHE A O 1
ATOM 694 N N . ASP A 1 93 ? -3.310 -7.577 4.577 1.00 91.06 93 ASP A N 1
ATOM 695 C CA . ASP A 1 93 ? -4.315 -6.999 3.686 1.00 91.06 93 ASP A CA 1
ATOM 696 C C . ASP A 1 93 ? -4.221 -7.676 2.311 1.00 91.06 93 ASP A C 1
ATOM 698 O O . ASP A 1 93 ? -3.294 -7.421 1.537 1.00 91.06 93 ASP A O 1
ATOM 702 N N . ARG A 1 94 ? -5.149 -8.591 2.013 1.00 90.75 94 ARG A N 1
ATOM 703 C CA . ARG A 1 94 ? -5.208 -9.322 0.739 1.00 90.75 94 ARG A CA 1
ATOM 704 C C . ARG A 1 94 ? -6.605 -9.247 0.149 1.00 90.75 94 ARG A C 1
ATOM 706 O O . ARG A 1 94 ? -7.594 -9.371 0.863 1.00 90.75 94 ARG A O 1
ATOM 713 N N . ARG A 1 95 ? -6.701 -9.097 -1.173 1.00 90.50 95 ARG A N 1
ATOM 714 C CA . ARG A 1 95 ? -8.008 -9.023 -1.851 1.00 90.50 95 ARG A CA 1
ATOM 715 C C . ARG A 1 95 ? -8.684 -10.389 -1.920 1.00 90.50 95 ARG A C 1
ATOM 717 O O . ARG A 1 95 ? -9.905 -10.476 -1.925 1.00 90.50 95 ARG A O 1
ATOM 724 N N . GLU A 1 96 ? -7.875 -11.440 -1.963 1.00 91.69 96 GLU A N 1
ATOM 725 C CA . GLU A 1 96 ? -8.287 -12.839 -2.032 1.00 91.69 96 GLU A CA 1
ATOM 726 C C . GLU A 1 96 ? -8.788 -13.341 -0.676 1.00 91.69 96 GLU A C 1
ATOM 728 O O . GLU A 1 96 ? -9.642 -14.222 -0.629 1.00 91.69 96 GLU A O 1
ATOM 733 N N . ASN A 1 97 ? -8.275 -12.762 0.416 1.00 90.75 97 ASN A N 1
ATOM 734 C CA . ASN A 1 97 ? -8.735 -13.029 1.771 1.00 90.75 97 ASN A CA 1
ATOM 735 C C . ASN A 1 97 ? -9.236 -11.732 2.429 1.00 90.75 97 ASN A C 1
ATOM 737 O O . ASN A 1 97 ? -8.491 -11.108 3.186 1.00 90.75 97 ASN A O 1
ATOM 741 N N . PRO A 1 98 ? -10.482 -11.310 2.140 1.00 88.81 98 PRO A N 1
ATOM 742 C CA . PRO A 1 98 ? -11.027 -10.039 2.620 1.00 88.81 98 PRO A CA 1
ATOM 743 C C . PRO A 1 98 ? -11.157 -9.970 4.150 1.00 88.81 98 PRO A C 1
ATOM 745 O O . PRO A 1 98 ? -11.282 -8.880 4.703 1.00 88.81 98 PRO A O 1
ATOM 748 N N . LEU A 1 99 ? -11.169 -11.123 4.824 1.00 92.19 99 LEU A N 1
ATOM 749 C CA . LEU A 1 99 ? -11.328 -11.258 6.267 1.00 92.19 99 LEU A CA 1
ATOM 750 C C . LEU A 1 99 ? -10.082 -11.959 6.835 1.00 92.19 99 LEU A C 1
ATOM 752 O O . LEU A 1 99 ? -9.989 -13.183 6.766 1.00 92.19 99 LEU A O 1
ATOM 756 N N . PRO A 1 100 ? -9.101 -11.203 7.349 1.00 90.31 100 PRO A N 1
ATOM 757 C CA . PRO A 1 100 ? -7.916 -11.772 7.971 1.00 90.31 100 PRO A CA 1
ATOM 758 C C . PRO A 1 100 ? -8.264 -12.430 9.313 1.00 90.31 100 PRO A C 1
ATOM 760 O O . PRO A 1 100 ? -9.170 -11.990 10.019 1.00 90.31 100 PRO A O 1
ATOM 763 N N . ASP A 1 101 ? -7.507 -13.468 9.676 1.00 89.69 101 ASP A N 1
ATOM 764 C CA . ASP A 1 101 ? -7.741 -14.262 10.895 1.00 89.69 101 ASP A CA 1
ATOM 765 C C . ASP A 1 101 ? -7.498 -13.473 12.190 1.00 89.69 101 ASP A C 1
ATOM 767 O O . ASP A 1 101 ? -8.020 -13.818 13.251 1.00 89.69 101 ASP A O 1
ATOM 771 N N . ILE A 1 102 ? -6.691 -12.413 12.109 1.00 91.44 102 ILE A N 1
ATOM 772 C CA . ILE A 1 102 ? -6.403 -11.506 13.219 1.00 91.44 102 ILE A CA 1
ATOM 773 C C . ILE A 1 102 ? -6.770 -10.071 12.843 1.00 91.44 102 ILE A C 1
ATOM 775 O O . ILE A 1 102 ? -6.787 -9.719 11.665 1.00 91.44 102 ILE A O 1
ATOM 779 N N . SER A 1 103 ? -7.052 -9.228 13.839 1.00 91.62 103 SER A N 1
ATOM 780 C CA . SER A 1 103 ? -7.249 -7.790 13.632 1.00 91.62 103 SER A CA 1
ATOM 781 C C . SER A 1 103 ? -5.919 -7.073 13.413 1.00 91.62 103 SER A C 1
ATOM 783 O O . SER A 1 103 ? -4.871 -7.508 13.898 1.00 91.62 103 SER A O 1
ATOM 785 N N . TYR A 1 104 ? -5.963 -5.932 12.723 1.00 92.38 104 TYR A N 1
ATOM 786 C CA . TYR A 1 104 ? -4.784 -5.088 12.540 1.00 92.38 104 TYR A CA 1
ATOM 787 C C . TYR A 1 104 ? -4.219 -4.598 13.881 1.00 92.38 104 TYR A C 1
ATOM 789 O O . TYR A 1 104 ? -3.031 -4.764 14.166 1.00 92.38 104 TYR A O 1
ATOM 797 N N . VAL A 1 105 ? -5.075 -4.025 14.733 1.00 92.06 105 VAL A N 1
ATOM 798 C CA . VAL A 1 105 ? -4.693 -3.599 16.082 1.00 92.06 105 VAL A CA 1
ATOM 799 C C . VAL A 1 105 ? -4.959 -4.742 17.057 1.00 92.06 105 VAL A C 1
ATOM 801 O O . VAL A 1 105 ? -6.106 -5.132 17.271 1.00 92.06 105 VAL A O 1
ATOM 804 N N . GLN A 1 106 ? -3.890 -5.275 17.653 1.00 89.25 106 GLN A N 1
ATOM 805 C CA . GLN A 1 106 ? -3.969 -6.348 18.656 1.00 89.25 106 GLN A CA 1
ATOM 806 C C . GLN A 1 106 ? -4.012 -5.804 20.092 1.00 89.25 106 GLN A C 1
ATOM 808 O O . GLN A 1 106 ? -4.729 -6.329 20.938 1.00 89.25 106 GLN A O 1
ATOM 813 N N . ASN A 1 107 ? -3.271 -4.725 20.370 1.00 90.38 107 ASN A N 1
ATOM 814 C CA . ASN A 1 107 ? -3.275 -4.050 21.669 1.00 90.38 107 ASN A CA 1
ATOM 815 C C . ASN A 1 107 ? -4.172 -2.816 21.604 1.00 90.38 107 ASN A C 1
ATOM 817 O O . ASN A 1 107 ? -3.798 -1.806 21.008 1.00 90.38 107 ASN A O 1
ATOM 821 N N . LEU A 1 108 ? -5.355 -2.912 22.206 1.00 89.88 108 LEU A N 1
ATOM 822 C CA . LEU A 1 108 ? -6.331 -1.827 22.215 1.00 89.88 108 LEU A CA 1
ATOM 823 C C . LEU A 1 108 ? -5.979 -0.778 23.274 1.00 89.88 108 LEU A C 1
ATOM 825 O O . LEU A 1 108 ? -5.669 -1.109 24.419 1.00 89.88 108 LEU A O 1
ATOM 829 N N . SER A 1 109 ? -6.095 0.497 22.903 1.00 92.00 109 SER A N 1
ATOM 830 C CA . SER A 1 109 ? -6.125 1.587 23.881 1.00 92.00 109 SER A CA 1
ATOM 831 C C . SER A 1 109 ? -7.420 1.515 24.716 1.00 92.00 109 SER A C 1
ATOM 833 O O . SER A 1 109 ? -8.408 0.931 24.260 1.00 92.00 109 SER A O 1
ATOM 835 N N . PRO A 1 110 ? -7.478 2.106 25.925 1.00 91.12 110 PRO A N 1
ATOM 836 C CA . PRO A 1 110 ? -8.693 2.072 26.748 1.00 91.12 110 PRO A CA 1
ATOM 837 C C . PRO A 1 110 ? -9.911 2.690 26.041 1.00 91.12 110 PRO A C 1
ATOM 839 O O . PRO A 1 110 ? -11.034 2.212 26.196 1.00 91.12 110 PRO A O 1
ATOM 842 N N . GLU A 1 111 ? -9.692 3.704 25.204 1.00 89.94 111 GLU A N 1
ATOM 843 C CA . GLU A 1 111 ? -10.733 4.314 24.375 1.00 89.94 111 GLU A CA 1
ATOM 844 C C . GLU A 1 111 ? -11.235 3.342 23.297 1.00 89.94 111 GLU A C 1
ATOM 846 O O . GLU A 1 111 ? -12.440 3.128 23.167 1.00 89.94 111 GLU A O 1
ATOM 851 N N . GLN A 1 112 ? -10.324 2.671 22.587 1.00 91.88 112 GLN A N 1
ATOM 852 C CA . GLN A 1 112 ? -10.679 1.672 21.575 1.00 91.88 112 GLN A CA 1
ATOM 853 C C . GLN A 1 112 ? -11.369 0.449 22.189 1.00 91.88 112 GLN A C 1
ATOM 855 O O . GLN A 1 112 ? -12.288 -0.103 21.588 1.00 91.88 112 GLN A O 1
ATOM 860 N N . ALA A 1 113 ? -10.971 0.044 23.397 1.00 93.06 113 ALA A N 1
ATOM 861 C CA . ALA A 1 113 ? -11.639 -1.014 24.145 1.00 93.06 113 ALA A CA 1
ATOM 862 C C . ALA A 1 113 ? -13.083 -0.615 24.490 1.00 93.06 113 ALA A C 1
ATOM 864 O O . ALA A 1 113 ? -14.003 -1.399 24.272 1.00 93.06 113 ALA A O 1
ATOM 865 N N . SER A 1 114 ? -13.308 0.628 24.933 1.00 92.50 114 SER A N 1
ATOM 866 C CA . SER A 1 114 ? -14.666 1.137 25.170 1.00 92.50 114 SER A CA 1
ATOM 867 C C . SER A 1 114 ? -15.510 1.168 23.889 1.00 92.50 114 SER A C 1
ATOM 869 O O . SER A 1 114 ? -16.700 0.856 23.918 1.00 92.50 114 SER A O 1
ATOM 871 N N . LEU A 1 115 ? -14.885 1.463 22.745 1.00 94.00 115 LEU A N 1
ATOM 872 C CA . LEU A 1 115 ? -15.540 1.449 21.441 1.00 94.00 115 LEU A CA 1
ATOM 873 C C . LEU A 1 115 ? -15.892 0.023 20.989 1.00 94.00 115 LEU A C 1
ATOM 875 O O . LEU A 1 115 ? -16.974 -0.199 20.451 1.00 94.00 115 LEU A O 1
ATOM 879 N N . LYS A 1 116 ? -15.028 -0.958 21.270 1.00 93.88 116 LYS A N 1
ATOM 880 C CA . LYS A 1 116 ? -15.309 -2.386 21.054 1.00 93.88 116 LYS A CA 1
ATOM 881 C C . LYS A 1 116 ? -16.436 -2.910 21.943 1.00 93.88 116 LYS A C 1
ATOM 883 O O . LYS A 1 116 ? -17.205 -3.762 21.510 1.00 93.88 116 LYS A O 1
ATOM 888 N N . GLU A 1 117 ? -16.585 -2.391 23.159 1.00 93.44 117 GLU A N 1
ATOM 889 C CA . GLU A 1 117 ? -17.750 -2.711 23.992 1.00 93.44 117 GLU A CA 1
ATOM 890 C C . GLU A 1 117 ? -19.038 -2.092 23.428 1.00 93.44 117 GLU A C 1
ATOM 892 O O . GLU A 1 117 ? -20.069 -2.763 23.382 1.00 93.44 117 GLU A O 1
ATOM 897 N N . LYS A 1 118 ? -18.978 -0.857 22.910 1.00 93.00 118 LYS A N 1
ATOM 898 C CA . LYS A 1 118 ? -20.105 -0.224 22.202 1.00 93.00 118 LYS A CA 1
ATOM 899 C C . LYS A 1 118 ? -20.494 -0.967 20.915 1.00 93.00 118 LYS A C 1
ATOM 901 O O . LYS A 1 118 ? -21.682 -1.038 20.609 1.00 93.00 118 LYS A O 1
ATOM 906 N N . GLU A 1 119 ? -19.532 -1.556 20.196 1.00 92.12 119 GLU A N 1
ATOM 907 C CA . GLU A 1 119 ? -19.761 -2.354 18.974 1.00 92.12 119 GLU A CA 1
ATOM 908 C C . GLU A 1 119 ? -20.702 -3.548 19.211 1.00 92.12 119 GLU A C 1
ATOM 910 O O . GLU A 1 119 ? -21.450 -3.931 18.311 1.00 92.12 119 GLU A O 1
ATOM 915 N N . LYS A 1 120 ? -20.708 -4.116 20.427 1.00 93.38 120 LYS A N 1
ATOM 916 C CA . LYS A 1 120 ? -21.607 -5.222 20.807 1.00 93.38 120 LYS A CA 1
ATOM 917 C C . LYS A 1 120 ? -23.078 -4.791 20.902 1.00 93.38 120 LYS A C 1
ATOM 919 O O . LYS A 1 120 ? -23.961 -5.645 20.929 1.00 93.38 120 LYS A O 1
ATOM 924 N N . GLY A 1 121 ? -23.337 -3.486 21.007 1.00 92.00 121 GLY A N 1
ATOM 925 C CA . GLY A 1 121 ? -24.670 -2.893 21.066 1.00 92.00 121 GLY A CA 1
ATOM 926 C C . GLY A 1 121 ? -25.279 -2.616 19.686 1.00 92.00 121 GLY A C 1
ATOM 927 O O . GLY A 1 121 ? -24.937 -3.232 18.679 1.00 92.00 121 GLY A O 1
ATOM 928 N N . SER A 1 122 ? -26.221 -1.671 19.629 1.00 93.44 122 SER A N 1
ATOM 929 C CA . SER A 1 122 ? -26.860 -1.274 18.368 1.00 93.44 122 SER A CA 1
ATOM 930 C C . SER A 1 122 ? -25.950 -0.375 17.532 1.00 93.44 122 SER A C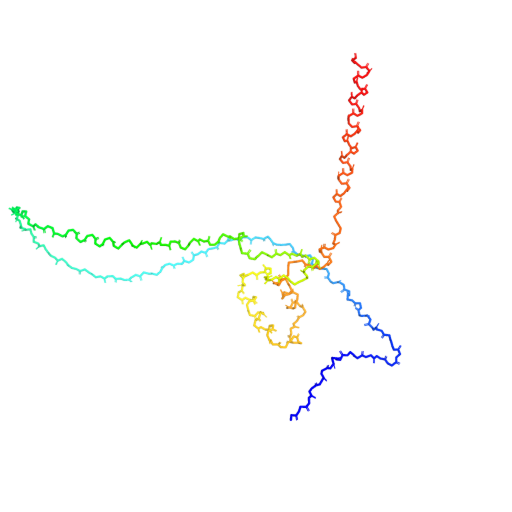 1
ATOM 932 O O . SER A 1 122 ? -25.577 0.717 17.958 1.00 93.44 122 SER A O 1
ATOM 934 N N . TRP A 1 123 ? -25.691 -0.776 16.287 1.00 94.00 123 TRP A N 1
ATOM 935 C CA . TRP A 1 123 ? -24.893 -0.002 15.328 1.00 94.00 123 TRP A CA 1
ATOM 936 C C . TRP A 1 123 ? -25.583 1.285 14.853 1.00 94.00 123 TRP A C 1
ATOM 938 O O . TRP A 1 123 ? -24.931 2.164 14.294 1.00 94.00 123 TRP A O 1
ATOM 948 N N . ALA A 1 124 ? -26.892 1.421 15.091 1.00 92.62 124 ALA A N 1
ATOM 949 C CA . ALA A 1 124 ? -27.626 2.655 14.812 1.00 92.62 124 ALA A CA 1
ATOM 950 C C . ALA A 1 124 ? -27.295 3.779 15.809 1.00 92.62 124 ALA A C 1
ATOM 952 O O . ALA A 1 124 ? -27.526 4.943 15.502 1.00 92.62 124 ALA A O 1
ATOM 953 N N . ALA A 1 125 ? -26.765 3.435 16.988 1.00 91.50 125 ALA A N 1
ATOM 954 C CA . ALA A 1 125 ? -26.351 4.401 18.002 1.00 91.50 125 ALA A CA 1
ATOM 955 C C . ALA A 1 125 ? -24.901 4.888 17.817 1.00 91.50 125 ALA A C 1
ATOM 957 O O . ALA A 1 125 ? -24.491 5.803 18.525 1.00 91.50 125 ALA A O 1
ATOM 958 N N . LEU A 1 126 ? -24.138 4.284 16.895 1.00 93.38 126 LEU A N 1
ATOM 959 C CA . LEU A 1 126 ? -22.767 4.694 16.590 1.00 93.38 126 LEU A CA 1
ATOM 960 C C . LEU A 1 126 ? -22.741 5.857 15.599 1.00 93.38 126 LEU A C 1
ATOM 962 O O . LEU A 1 126 ? -23.423 5.817 14.565 1.00 93.38 126 LEU A O 1
ATOM 966 N N . SER A 1 127 ? -21.878 6.836 15.872 1.00 94.44 127 SER A N 1
ATOM 967 C CA . SER A 1 127 ? -21.560 7.892 14.911 1.00 94.44 127 SER A CA 1
ATOM 968 C C . SER A 1 127 ? -20.775 7.337 13.715 1.00 94.44 127 SER A C 1
ATOM 970 O O . SER A 1 127 ? -20.246 6.220 13.745 1.00 94.44 127 SER A O 1
ATOM 972 N N . ASP A 1 128 ? -20.708 8.093 12.621 1.00 95.69 128 ASP A N 1
ATOM 973 C CA . ASP A 1 128 ? -19.986 7.642 11.430 1.00 95.69 128 ASP A CA 1
ATOM 974 C C . ASP A 1 128 ? -18.466 7.626 11.658 1.00 95.69 128 ASP A C 1
ATOM 976 O O . ASP A 1 128 ? -17.772 6.735 11.167 1.00 95.69 128 ASP A O 1
ATOM 980 N N . GLU A 1 129 ? -17.951 8.522 12.501 1.00 94.19 129 GLU A N 1
ATOM 981 C CA . GLU A 1 129 ? -16.553 8.538 12.934 1.00 94.19 129 GLU A CA 1
ATOM 982 C C . GLU A 1 129 ? -16.213 7.309 13.788 1.00 94.19 129 GLU A C 1
ATOM 984 O O . GLU A 1 129 ? -15.167 6.691 13.590 1.00 94.19 129 GLU A O 1
ATOM 989 N N . GLU A 1 130 ? -17.112 6.903 14.692 1.00 94.44 130 GLU A N 1
ATOM 990 C CA . GLU A 1 130 ? -16.963 5.695 15.514 1.00 94.44 130 GLU A CA 1
ATOM 991 C C . GLU A 1 130 ? -16.906 4.425 14.646 1.00 94.44 130 GLU A C 1
ATOM 993 O O . GLU A 1 130 ? -16.096 3.527 14.894 1.00 94.44 130 GLU A O 1
ATOM 998 N N . LYS A 1 131 ? -17.702 4.364 13.571 1.00 95.25 131 LYS A N 1
ATOM 999 C CA . LYS A 1 131 ? -17.652 3.257 12.597 1.00 95.25 131 LYS A CA 1
ATOM 1000 C C . LYS A 1 131 ? -16.330 3.235 11.831 1.00 95.25 131 LYS A C 1
ATOM 1002 O O . LYS A 1 131 ? -15.753 2.165 11.638 1.00 95.25 131 LYS A O 1
ATOM 1007 N N . ILE A 1 132 ? -15.822 4.397 11.416 1.00 94.62 132 ILE A N 1
ATOM 1008 C CA . ILE A 1 132 ? -14.519 4.500 10.740 1.00 94.62 132 ILE A CA 1
ATOM 1009 C C . ILE A 1 132 ? -13.385 4.098 11.693 1.00 94.62 132 ILE A C 1
ATOM 1011 O O . ILE A 1 132 ? -12.460 3.390 11.289 1.00 94.62 132 ILE A O 1
ATOM 1015 N N . ALA A 1 133 ? -13.461 4.486 12.966 1.00 94.06 133 ALA A N 1
ATOM 1016 C CA . ALA A 1 133 ? -12.494 4.075 13.977 1.00 94.06 133 ALA A CA 1
ATOM 1017 C C . ALA A 1 133 ? -12.509 2.549 14.185 1.00 94.06 133 ALA A C 1
ATOM 1019 O O . ALA A 1 133 ? -11.448 1.924 14.168 1.00 94.06 133 ALA A O 1
ATOM 1020 N N . LEU A 1 134 ? -13.689 1.922 14.276 1.00 95.00 134 LEU A N 1
ATOM 1021 C CA . LEU A 1 134 ? -13.823 0.457 14.313 1.00 95.00 134 LEU A CA 1
ATOM 1022 C C . LEU A 1 134 ? -13.231 -0.226 13.079 1.00 95.00 134 LEU A C 1
ATOM 1024 O O . LEU A 1 134 ? -12.581 -1.273 13.200 1.00 95.00 134 LEU A O 1
ATOM 1028 N N . TYR A 1 135 ? -13.415 0.383 11.906 1.00 94.81 135 TYR A N 1
ATOM 1029 C CA . TYR A 1 135 ? -12.812 -0.094 10.671 1.00 94.81 135 TYR A CA 1
ATOM 1030 C C . TYR A 1 135 ? -11.285 -0.061 10.751 1.00 94.81 135 TYR A C 1
ATOM 1032 O O . TYR A 1 135 ? -10.661 -1.082 10.494 1.00 94.81 135 TYR A O 1
ATOM 1040 N N . ARG A 1 136 ? -10.680 1.050 11.190 1.00 94.75 136 ARG A N 1
ATOM 1041 C CA . ARG A 1 136 ? -9.214 1.189 11.306 1.00 94.75 136 ARG A CA 1
ATOM 1042 C C . ARG A 1 136 ? -8.590 0.347 12.427 1.00 94.75 136 ARG A C 1
ATOM 1044 O O . ARG A 1 136 ? -7.402 0.046 12.368 1.00 94.75 136 ARG A O 1
ATOM 1051 N N . ILE A 1 137 ? -9.369 -0.054 13.435 1.00 94.25 137 ILE A N 1
ATOM 1052 C CA . ILE A 1 137 ? -8.936 -1.031 14.452 1.00 94.25 137 ILE A CA 1
ATOM 1053 C C . ILE A 1 137 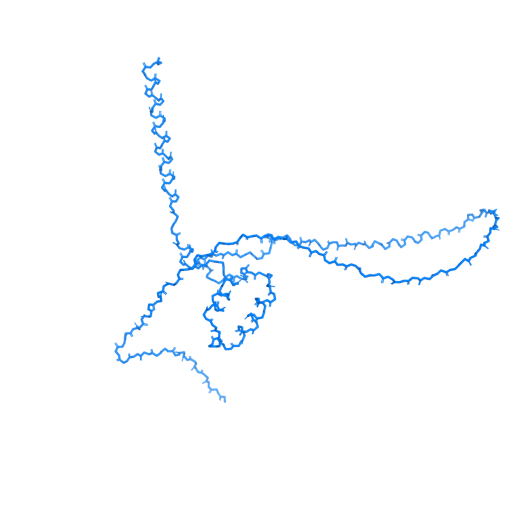? -8.833 -2.432 13.835 1.00 94.25 137 ILE A C 1
ATOM 1055 O O . ILE A 1 137 ? -7.893 -3.176 14.116 1.00 94.25 137 ILE A O 1
ATOM 1059 N N . SER A 1 138 ? -9.807 -2.793 12.999 1.00 92.06 138 SER A N 1
ATOM 1060 C CA . SER A 1 138 ? -9.912 -4.138 12.428 1.00 92.06 138 SER A CA 1
ATOM 1061 C C . SER A 1 138 ? -9.031 -4.300 11.189 1.00 92.06 138 SER A C 1
ATOM 1063 O O . SER A 1 138 ? -8.353 -5.318 11.062 1.00 92.06 138 SER A O 1
ATOM 1065 N N . PHE A 1 139 ? -8.988 -3.276 10.333 1.00 94.81 139 PHE A N 1
ATOM 1066 C CA . PHE A 1 139 ? -8.299 -3.272 9.050 1.00 94.81 139 PHE A CA 1
ATOM 1067 C C . PHE A 1 139 ? -7.349 -2.089 8.906 1.00 94.81 139 PHE A C 1
ATOM 1069 O O . PHE A 1 139 ? -7.680 -0.953 9.246 1.00 94.81 139 PHE A O 1
ATOM 1076 N N . LYS A 1 140 ? -6.176 -2.334 8.325 1.00 92.81 140 LYS A N 1
ATOM 1077 C CA . LYS A 1 140 ? -5.203 -1.272 8.053 1.00 92.81 140 LYS A CA 1
ATOM 1078 C C . LYS A 1 140 ? -5.579 -0.473 6.809 1.00 92.81 140 LYS A C 1
ATOM 1080 O O . LYS A 1 140 ? -5.621 0.757 6.877 1.00 92.81 140 LYS A O 1
ATOM 1085 N N . GLN A 1 141 ? -5.835 -1.153 5.690 1.00 92.44 141 GLN A N 1
ATOM 1086 C CA . GLN A 1 141 ? -6.102 -0.526 4.394 1.00 92.44 141 GLN A CA 1
ATOM 1087 C C . GLN A 1 141 ? -7.508 -0.827 3.879 1.00 92.44 141 GLN A C 1
ATOM 1089 O O . GLN A 1 141 ? -8.048 -1.910 4.095 1.00 92.44 141 GLN A O 1
ATOM 1094 N N . SER A 1 142 ? -8.085 0.127 3.148 1.00 92.75 142 SER A N 1
ATOM 1095 C CA . SER A 1 142 ? -9.330 -0.103 2.411 1.00 92.75 142 SER A CA 1
ATOM 1096 C C . SER A 1 142 ? -9.105 -0.821 1.084 1.00 92.75 142 SER A C 1
ATOM 1098 O O . SER A 1 142 ? -8.008 -0.810 0.529 1.00 92.75 142 SER A O 1
ATOM 1100 N N . PHE A 1 143 ? -10.159 -1.413 0.514 1.00 90.69 143 PHE A N 1
ATOM 1101 C CA . PHE A 1 143 ? -10.077 -2.032 -0.816 1.00 90.69 143 PHE A CA 1
ATOM 1102 C C . PHE A 1 143 ? -9.636 -1.051 -1.903 1.00 90.69 143 PHE A C 1
ATOM 1104 O O . PHE A 1 143 ? -8.919 -1.446 -2.821 1.00 90.69 143 PHE A O 1
ATOM 1111 N N . ALA A 1 144 ? -10.022 0.221 -1.791 1.00 91.50 144 ALA A N 1
ATOM 1112 C CA . ALA A 1 144 ? -9.574 1.259 -2.711 1.00 91.50 144 ALA A CA 1
ATOM 1113 C C . ALA A 1 144 ? -8.069 1.529 -2.556 1.00 91.50 144 ALA A C 1
ATOM 1115 O O . ALA A 1 144 ? -7.354 1.572 -3.554 1.00 91.50 144 ALA A O 1
ATOM 1116 N N . GLU A 1 145 ? -7.582 1.625 -1.316 1.00 91.69 145 GLU A N 1
ATOM 1117 C CA . GLU A 1 145 ? -6.158 1.816 -1.003 1.00 91.69 145 GLU A CA 1
ATOM 1118 C C . GLU A 1 145 ? -5.315 0.613 -1.469 1.00 91.69 145 GLU A C 1
ATOM 1120 O O . GLU A 1 145 ? -4.289 0.793 -2.118 1.00 91.69 145 GLU A O 1
ATOM 1125 N N . MET A 1 146 ? -5.780 -0.620 -1.241 1.00 89.94 146 MET A N 1
ATOM 1126 C CA . MET A 1 146 ? -5.116 -1.848 -1.711 1.00 89.94 146 MET A CA 1
ATOM 1127 C C . MET A 1 146 ? -5.118 -2.003 -3.239 1.00 89.94 146 MET A C 1
ATOM 1129 O O . MET A 1 146 ? -4.308 -2.744 -3.803 1.00 89.94 146 MET A O 1
ATOM 1133 N N . THR A 1 147 ? -6.085 -1.385 -3.918 1.00 90.75 147 THR A N 1
ATOM 1134 C CA . THR A 1 147 ? -6.246 -1.470 -5.379 1.00 90.75 147 THR A CA 1
ATOM 1135 C C . THR A 1 147 ? -5.575 -0.308 -6.101 1.00 90.75 147 THR A C 1
ATOM 1137 O O . THR A 1 147 ? -5.479 -0.315 -7.328 1.00 90.75 147 THR A O 1
ATOM 1140 N N . GLN A 1 148 ? -5.049 0.666 -5.359 1.00 92.12 148 GLN A N 1
ATOM 1141 C CA . GLN A 1 148 ? -4.311 1.776 -5.929 1.00 92.12 148 GLN A CA 1
ATOM 1142 C C . GLN A 1 148 ? -3.103 1.256 -6.724 1.00 92.12 148 GLN A C 1
ATOM 1144 O O . GLN A 1 148 ? -2.227 0.573 -6.196 1.00 92.12 148 GLN A O 1
ATOM 1149 N N . GLY A 1 149 ? -3.069 1.562 -8.023 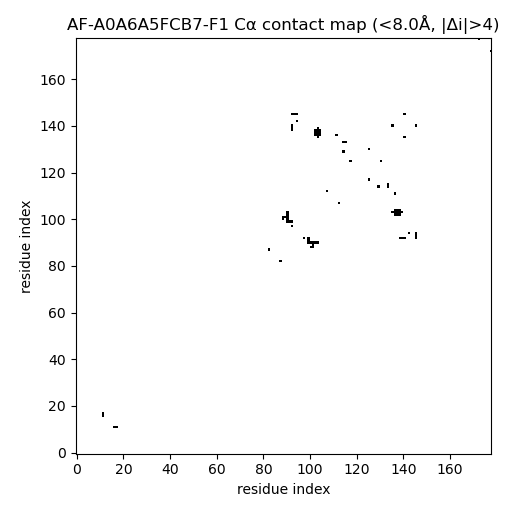1.00 88.44 149 GLY A N 1
ATOM 1150 C CA . GLY A 1 149 ? -1.968 1.158 -8.895 1.00 88.44 149 GLY A CA 1
ATOM 1151 C C . GLY A 1 149 ? -0.675 1.893 -8.541 1.00 88.44 149 GLY A C 1
ATOM 1152 O O . GLY A 1 149 ? -0.695 3.107 -8.318 1.00 88.44 149 GLY A O 1
ATOM 1153 N N . SER A 1 150 ? 0.454 1.180 -8.527 1.00 90.00 150 SER A N 1
ATOM 1154 C CA . SER A 1 150 ? 1.764 1.804 -8.336 1.00 90.00 150 SER A CA 1
ATOM 1155 C C . SER A 1 150 ? 2.279 2.402 -9.651 1.00 90.00 150 SER A C 1
ATOM 1157 O O . SER A 1 150 ? 2.096 1.861 -10.745 1.00 90.00 150 SER A O 1
ATOM 1159 N N . SER A 1 151 ? 2.919 3.570 -9.567 1.00 92.50 151 SER A N 1
ATOM 1160 C CA . SER A 1 151 ? 3.572 4.229 -10.708 1.00 92.50 151 SER A CA 1
ATOM 1161 C C . SER A 1 151 ? 5.025 3.778 -10.900 1.00 92.50 151 SER A C 1
ATOM 1163 O O . SER A 1 151 ? 5.740 4.337 -11.731 1.00 92.50 151 SER A O 1
ATOM 1165 N N . GLU A 1 152 ? 5.451 2.746 -10.169 1.00 94.19 152 GLU A N 1
ATOM 1166 C CA . GLU A 1 152 ? 6.817 2.213 -10.156 1.00 94.19 152 GLU A CA 1
ATOM 1167 C C . GLU A 1 152 ? 7.252 1.697 -11.530 1.00 94.19 152 GLU A C 1
ATOM 1169 O O . GLU A 1 152 ? 8.411 1.832 -11.908 1.00 94.19 152 GLU A O 1
ATOM 1174 N N . TRP A 1 153 ? 6.316 1.202 -12.346 1.00 95.62 153 TRP A N 1
ATOM 1175 C CA . TRP A 1 153 ? 6.622 0.768 -13.712 1.00 95.62 153 TRP A CA 1
ATOM 1176 C C . TRP A 1 153 ? 7.276 1.879 -14.550 1.00 95.62 153 TRP A C 1
ATOM 1178 O O . TRP A 1 153 ? 8.103 1.595 -15.415 1.00 95.62 153 TRP A O 1
ATOM 1188 N N . LYS A 1 154 ? 6.955 3.152 -14.274 1.00 94.62 154 LYS A N 1
ATOM 1189 C CA . LYS A 1 154 ? 7.527 4.299 -14.990 1.00 94.62 154 LYS A CA 1
ATOM 1190 C C . LYS A 1 154 ? 9.011 4.465 -14.684 1.00 94.62 154 LYS A C 1
ATOM 1192 O O . LYS A 1 154 ? 9.779 4.761 -15.596 1.00 94.62 154 LYS A O 1
ATOM 1197 N N . SER A 1 155 ? 9.424 4.269 -13.429 1.00 96.81 155 SER A N 1
ATOM 1198 C CA . SER A 1 155 ? 10.839 4.360 -13.058 1.00 96.81 155 SER A CA 1
ATOM 1199 C C . SER A 1 155 ? 11.626 3.160 -13.578 1.00 96.81 155 SER A C 1
ATOM 1201 O O . SER A 1 155 ? 12.738 3.344 -14.061 1.00 96.81 155 SER A O 1
ATOM 1203 N N . VAL A 1 156 ? 11.032 1.961 -13.577 1.00 97.12 156 VAL A N 1
ATOM 1204 C CA . VAL A 1 156 ? 11.642 0.755 -14.163 1.00 97.12 156 VAL A CA 1
ATOM 1205 C C . VAL A 1 156 ? 11.899 0.950 -15.658 1.00 97.12 156 VAL A C 1
ATOM 1207 O O . VAL A 1 156 ? 13.022 0.764 -16.126 1.00 97.12 156 VAL A O 1
ATOM 1210 N N . VAL A 1 157 ? 10.883 1.391 -16.407 1.00 97.69 157 VAL A N 1
ATOM 1211 C CA . VAL A 1 157 ? 11.008 1.659 -17.846 1.00 97.69 157 VAL A CA 1
ATOM 1212 C C . VAL A 1 157 ? 12.006 2.789 -18.112 1.00 97.69 157 VAL A C 1
ATOM 1214 O O . VAL A 1 157 ? 12.871 2.654 -18.977 1.00 97.69 157 VAL A O 1
ATOM 1217 N N . GLY A 1 158 ? 11.942 3.878 -17.341 1.00 97.44 158 GLY A N 1
ATOM 1218 C CA . GLY A 1 158 ? 12.889 4.989 -17.452 1.00 97.44 158 GLY A CA 1
ATOM 1219 C C . GLY A 1 158 ? 14.338 4.565 -17.198 1.00 97.44 158 GLY A C 1
ATOM 1220 O O . GLY A 1 158 ? 15.221 4.907 -17.980 1.00 97.44 158 GLY A O 1
ATOM 1221 N N . GLY A 1 159 ? 14.580 3.767 -16.155 1.00 97.75 159 GLY A N 1
ATOM 1222 C CA . GLY A 1 159 ? 15.901 3.231 -15.829 1.00 97.75 159 GLY A CA 1
ATOM 1223 C C . GLY A 1 159 ? 16.450 2.311 -16.919 1.00 97.75 159 GLY A C 1
ATOM 1224 O O . GLY A 1 159 ? 17.619 2.426 -17.284 1.00 97.75 159 GLY A O 1
ATOM 1225 N N . MET A 1 160 ? 15.605 1.456 -17.504 1.00 98.12 160 MET A N 1
ATOM 1226 C CA . MET A 1 160 ? 16.004 0.580 -18.610 1.00 98.12 160 MET A CA 1
ATOM 1227 C C . MET A 1 160 ? 16.472 1.385 -19.829 1.00 98.12 160 MET A C 1
ATOM 1229 O O . MET A 1 160 ? 17.560 1.142 -20.350 1.00 98.12 160 MET A O 1
ATOM 1233 N N . PHE A 1 161 ? 15.693 2.384 -20.255 1.00 97.69 161 PHE A N 1
ATOM 1234 C CA . PHE A 1 161 ? 16.074 3.240 -21.382 1.00 97.69 161 PHE A CA 1
ATOM 1235 C C . PHE A 1 161 ? 17.295 4.109 -21.082 1.00 97.69 161 PHE A C 1
ATOM 1237 O O . PHE A 1 161 ? 18.126 4.310 -21.967 1.00 97.69 161 PHE A O 1
ATOM 1244 N N . PHE A 1 162 ? 17.436 4.587 -19.844 1.00 97.75 162 PHE A N 1
ATOM 1245 C CA . PHE A 1 162 ? 18.605 5.352 -19.425 1.00 97.75 162 PHE A CA 1
ATOM 1246 C C . PHE A 1 162 ? 19.892 4.531 -19.546 1.00 97.75 162 PHE A C 1
ATOM 1248 O O . PHE A 1 162 ? 20.861 5.004 -20.135 1.00 97.75 162 PHE A O 1
ATOM 1255 N N . LEU A 1 163 ? 19.895 3.287 -19.057 1.00 97.81 163 LEU A N 1
ATOM 1256 C CA . LEU A 1 163 ? 21.064 2.410 -19.150 1.00 97.81 163 LEU A CA 1
ATOM 1257 C C . LEU A 1 163 ? 21.394 2.052 -20.601 1.00 97.81 163 LEU A C 1
ATOM 1259 O O . LEU A 1 163 ? 22.553 2.145 -20.991 1.00 97.81 163 LEU A O 1
ATOM 1263 N N . ILE A 1 164 ? 20.390 1.722 -21.421 1.00 97.75 164 ILE A N 1
ATOM 1264 C CA . ILE A 1 164 ? 20.596 1.435 -22.850 1.00 97.75 164 ILE A CA 1
ATOM 1265 C C . ILE A 1 164 ? 21.177 2.657 -23.572 1.00 97.75 164 ILE A C 1
ATOM 1267 O O . ILE A 1 164 ? 22.150 2.532 -24.317 1.00 97.75 164 ILE A O 1
ATOM 1271 N N . GLY A 1 165 ? 20.615 3.845 -23.333 1.00 97.19 165 GLY A N 1
ATOM 1272 C CA . GLY A 1 165 ? 21.115 5.094 -23.902 1.00 97.19 165 GLY A CA 1
ATOM 1273 C C . GLY A 1 165 ? 22.550 5.388 -23.464 1.00 97.19 165 GLY A C 1
ATOM 1274 O O . GLY A 1 165 ? 23.398 5.703 -24.297 1.00 97.19 165 GLY A O 1
ATOM 1275 N N . PHE A 1 166 ? 22.849 5.212 -22.177 1.00 97.69 166 PHE A N 1
ATOM 1276 C CA . PHE A 1 166 ? 24.187 5.414 -21.630 1.00 97.69 166 PHE A CA 1
ATOM 1277 C C . PHE A 1 166 ? 25.211 4.434 -22.220 1.00 97.69 166 PHE A C 1
ATOM 1279 O O . PHE A 1 166 ? 26.273 4.858 -22.672 1.00 97.69 166 PHE A O 1
ATOM 1286 N N . THR A 1 167 ? 24.886 3.141 -22.306 1.00 97.31 167 THR A N 1
ATOM 1287 C CA . THR A 1 167 ? 25.746 2.144 -22.961 1.00 97.31 167 THR A CA 1
ATOM 1288 C C . THR A 1 167 ? 25.973 2.485 -24.435 1.00 97.31 167 THR A C 1
ATOM 1290 O O . THR A 1 167 ? 27.106 2.409 -24.907 1.00 97.31 167 THR A O 1
ATOM 1293 N N . GLY A 1 168 ? 24.936 2.926 -25.155 1.00 96.75 168 GLY A N 1
ATOM 1294 C CA . GLY A 1 168 ? 25.065 3.386 -26.540 1.00 96.75 168 GLY A CA 1
ATOM 1295 C C . GLY A 1 168 ? 26.040 4.559 -26.692 1.00 96.75 168 GLY A C 1
ATOM 1296 O O . GLY A 1 168 ? 26.881 4.545 -27.591 1.00 96.75 168 GLY A O 1
ATOM 1297 N N . LEU A 1 169 ? 25.990 5.540 -25.784 1.00 96.44 169 LEU A N 1
ATOM 1298 C CA . LEU A 1 169 ? 26.932 6.665 -25.766 1.00 96.44 169 LEU A CA 1
ATOM 1299 C C . LEU A 1 169 ? 28.377 6.209 -25.532 1.00 96.44 169 LEU A C 1
ATOM 1301 O O . LEU A 1 169 ? 29.280 6.669 -26.231 1.00 96.44 169 LEU A O 1
ATOM 1305 N N . VAL A 1 170 ? 28.599 5.281 -24.596 1.00 96.62 170 VAL A N 1
ATOM 1306 C CA . VAL A 1 170 ? 29.933 4.716 -24.329 1.00 96.62 170 VAL A CA 1
ATOM 1307 C C . VAL A 1 170 ? 30.487 4.017 -25.572 1.00 96.62 170 VAL A C 1
ATOM 1309 O O . VAL A 1 170 ? 31.633 4.261 -25.946 1.00 96.62 170 VAL A O 1
ATOM 1312 N N . VAL A 1 171 ? 29.673 3.217 -26.267 1.00 96.50 171 VAL A N 1
ATOM 1313 C CA . VAL A 1 171 ? 30.088 2.521 -27.498 1.00 96.50 171 VAL A CA 1
ATOM 1314 C C . VAL A 1 171 ? 30.426 3.505 -28.623 1.00 96.50 171 VAL A C 1
ATOM 1316 O O . VAL A 1 171 ? 31.406 3.310 -29.343 1.00 96.50 171 VAL A O 1
ATOM 1319 N N . LEU A 1 172 ? 29.653 4.584 -28.780 1.00 96.62 172 LEU A N 1
ATOM 1320 C CA . LEU A 1 172 ? 29.951 5.630 -29.763 1.00 96.62 172 LEU A CA 1
ATOM 1321 C C . LEU A 1 172 ? 31.266 6.353 -29.454 1.00 96.62 172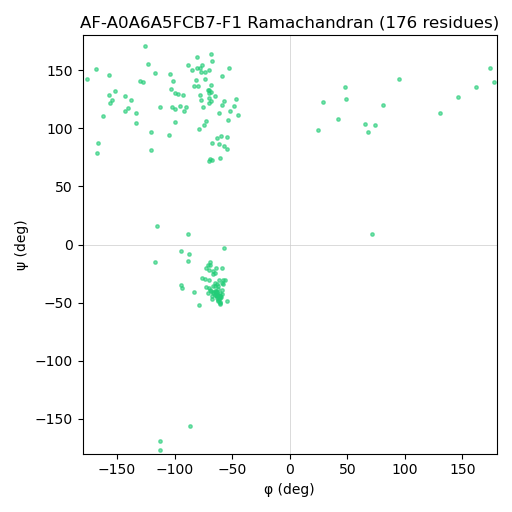 LEU A C 1
ATOM 1323 O O . LEU A 1 172 ? 32.044 6.621 -30.370 1.00 96.62 172 LEU A O 1
ATOM 1327 N N . TRP A 1 173 ? 31.527 6.640 -28.177 1.00 96.94 173 TRP A N 1
ATOM 1328 C CA . TRP A 1 173 ? 32.792 7.225 -27.743 1.00 96.94 173 TRP A CA 1
ATOM 1329 C C . TRP A 1 173 ? 33.967 6.290 -28.042 1.00 96.94 173 TRP A C 1
ATOM 1331 O O . TRP A 1 173 ? 34.934 6.724 -28.670 1.00 96.94 173 TRP A O 1
ATOM 1341 N N . GLN A 1 174 ? 33.838 5.004 -27.689 1.00 95.69 174 GLN A N 1
ATOM 1342 C CA . GLN A 1 174 ? 34.839 3.984 -28.009 1.00 95.69 174 GLN A CA 1
ATOM 1343 C C . GLN A 1 174 ? 35.118 3.960 -29.513 1.00 95.69 174 GLN A C 1
ATOM 1345 O O . GLN A 1 174 ? 36.261 4.081 -29.908 1.00 95.69 174 GLN A O 1
ATOM 1350 N N . ARG A 1 175 ? 34.089 3.930 -30.368 1.00 95.44 175 ARG A N 1
ATOM 1351 C CA . ARG A 1 175 ? 34.265 3.888 -31.830 1.00 95.44 175 ARG A CA 1
ATOM 1352 C C . ARG A 1 175 ? 34.927 5.140 -32.431 1.00 95.44 175 ARG A C 1
ATOM 1354 O O . ARG A 1 175 ? 35.432 5.072 -33.550 1.00 95.44 175 ARG A O 1
ATOM 1361 N N . LYS A 1 176 ? 34.847 6.301 -31.770 1.00 94.88 176 LYS A N 1
ATOM 1362 C CA . LYS A 1 176 ? 35.357 7.572 -32.314 1.00 94.88 176 LYS A CA 1
ATOM 1363 C C . LYS A 1 176 ? 36.776 7.900 -31.854 1.00 94.88 176 LYS A C 1
ATOM 1365 O O . LYS A 1 176 ? 37.506 8.533 -32.618 1.00 94.88 176 LYS A O 1
ATOM 1370 N N . TYR A 1 177 ? 37.121 7.541 -30.621 1.00 94.56 177 TYR A N 1
ATOM 1371 C CA . TYR A 1 177 ? 38.355 7.977 -29.962 1.00 94.56 177 TYR A CA 1
ATOM 1372 C C . TYR A 1 177 ? 39.325 6.840 -29.626 1.00 94.56 177 TYR A C 1
ATOM 1374 O O . TYR A 1 177 ? 40.483 7.135 -29.334 1.00 94.56 177 TYR A O 1
ATOM 1382 N N . VAL A 1 178 ? 38.872 5.584 -29.664 1.00 90.56 178 VAL A N 1
ATOM 1383 C CA . VAL A 1 178 ? 39.701 4.379 -29.504 1.00 90.56 178 VAL A CA 1
ATOM 1384 C C . VAL A 1 178 ? 39.798 3.676 -30.851 1.00 90.56 178 VAL A C 1
ATOM 1386 O O . VAL A 1 178 ? 40.938 3.350 -31.240 1.00 90.56 178 VAL A O 1
#

Foldseek 3Di:
DDDDDDDDDDDDDPPRDDDDDDDDDDDDDDDDDDDDDDDDDDDDDDDDDDDDDDDDDDDDDDDDDDDPPPPPPPPPPPVPPPPPCVVPQDDDPDPVCNAGPAFPAPDDDPVRVVLVVVVVDDPVPDDPVSVVSVVVRRDVDDPVRVPDDDPVVVVVVVVVVVVVVVVVVVVVCVVPPD

Solvent-accessible surface area (backbone ato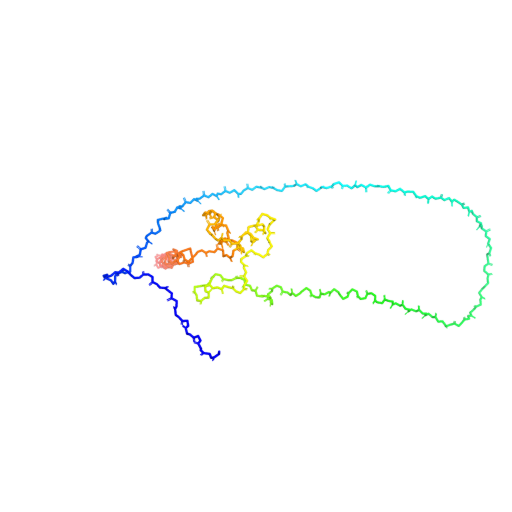ms only — not comparable to full-atom values): 12812 Å² total; per-residue (Å²): 138,89,84,88,84,89,82,86,90,76,96,75,56,102,79,80,68,85,84,81,81,85,78,82,85,84,87,82,90,87,88,83,90,84,88,88,90,88,81,86,88,86,87,85,89,80,89,89,88,85,89,86,88,85,88,83,84,84,89,83,92,73,92,78,78,91,74,87,77,74,75,68,74,74,75,68,75,72,66,72,74,72,77,55,74,88,79,47,94,75,71,59,98,41,89,91,46,81,74,52,97,50,52,58,57,80,80,70,51,75,67,55,46,53,49,56,58,52,64,76,52,64,72,86,78,52,52,73,66,56,52,51,50,55,45,54,38,48,36,85,72,50,73,68,65,73,62,56,78,78,70,60,65,55,57,56,54,50,51,53,52,49,52,52,52,51,53,51,50,52,52,53,48,45,74,73,77,106

pLDDT: mean 70.1, std 25.09, range [30.89, 98.12]

Mean predicted aligned error: 20.2 Å